Protein AF-A0A2J6HZC7-F1 (afdb_monomer)

Structure (mmCIF, N/CA/C/O backbone):
data_AF-A0A2J6HZC7-F1
#
_entry.id   AF-A0A2J6HZC7-F1
#
loop_
_atom_site.group_PDB
_atom_site.id
_atom_site.type_symbol
_atom_site.label_atom_id
_atom_site.label_alt_id
_atom_site.label_comp_id
_atom_site.label_asym_id
_atom_site.label_entity_id
_atom_site.label_seq_id
_atom_site.pdbx_PDB_ins_code
_atom_site.Cartn_x
_atom_site.Cartn_y
_atom_site.Cartn_z
_atom_site.occupancy
_atom_site.B_iso_or_equiv
_atom_site.auth_seq_id
_atom_site.auth_comp_id
_atom_site.auth_asym_id
_atom_site.auth_atom_id
_atom_site.pdbx_PDB_model_num
ATOM 1 N N . MET A 1 1 ? -26.832 -16.308 20.827 1.00 50.16 1 MET A N 1
ATOM 2 C CA . MET A 1 1 ? -26.395 -15.064 21.498 1.00 50.16 1 MET A CA 1
ATOM 3 C C . MET A 1 1 ? -25.633 -14.133 20.564 1.00 50.16 1 MET A C 1
ATOM 5 O O . MET A 1 1 ? -25.695 -12.948 20.816 1.00 50.16 1 MET A O 1
ATOM 9 N N . ILE A 1 2 ? -24.937 -14.622 19.524 1.00 49.78 2 ILE A N 1
ATOM 10 C CA . ILE A 1 2 ? -24.199 -13.749 18.585 1.00 49.78 2 ILE A CA 1
ATOM 11 C C . ILE A 1 2 ? -25.142 -13.041 17.584 1.00 49.78 2 ILE A C 1
ATOM 13 O O . ILE A 1 2 ? -24.835 -11.945 17.138 1.00 49.78 2 ILE A O 1
ATOM 17 N N . ASP A 1 3 ? -26.322 -13.612 17.309 1.00 53.66 3 ASP A N 1
ATOM 18 C CA . ASP A 1 3 ? -27.290 -13.061 16.339 1.00 53.66 3 ASP A CA 1
ATOM 19 C C . ASP A 1 3 ? -28.436 -12.239 16.965 1.00 53.66 3 ASP A C 1
ATOM 21 O O . ASP A 1 3 ? -29.366 -11.848 16.261 1.00 53.66 3 ASP A O 1
ATOM 25 N N . ASP A 1 4 ? -28.414 -12.010 18.283 1.00 60.91 4 ASP A N 1
ATOM 26 C CA . ASP A 1 4 ? -29.502 -11.341 19.006 1.00 60.91 4 ASP A CA 1
ATOM 27 C C . ASP A 1 4 ? -29.029 -9.983 19.536 1.00 60.91 4 ASP A C 1
ATOM 29 O O . ASP A 1 4 ? -28.174 -9.908 20.416 1.00 60.91 4 ASP A O 1
ATOM 33 N N . ILE A 1 5 ? -29.561 -8.914 18.942 1.00 58.75 5 ILE A N 1
ATOM 34 C CA . ILE A 1 5 ? -29.119 -7.516 19.108 1.00 58.75 5 ILE A CA 1
ATOM 35 C C . ILE A 1 5 ? -29.989 -6.782 20.154 1.00 58.75 5 ILE A C 1
ATOM 37 O O . ILE A 1 5 ? -30.054 -5.554 20.191 1.00 58.75 5 ILE A O 1
ATOM 41 N N 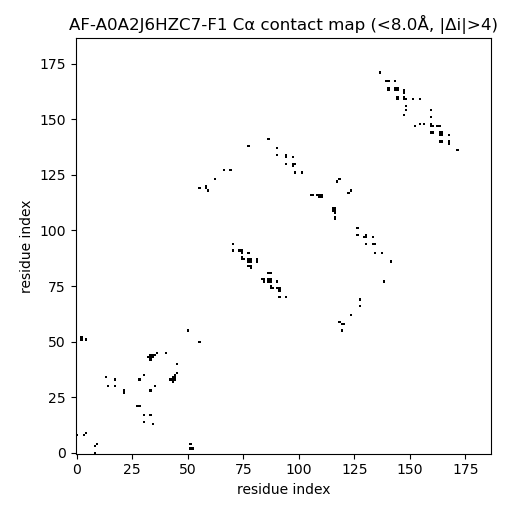. GLY A 1 6 ? -30.754 -7.525 20.959 1.00 66.31 6 GLY A N 1
ATOM 42 C CA . GLY A 1 6 ? -31.674 -6.958 21.941 1.00 66.31 6 GLY A CA 1
ATOM 43 C C . GLY A 1 6 ? -30.962 -6.287 23.122 1.00 66.31 6 GLY A C 1
ATOM 44 O O . GLY A 1 6 ? -29.959 -6.785 23.625 1.00 66.31 6 GLY A O 1
ATOM 45 N N . VAL A 1 7 ? -31.557 -5.208 23.649 1.00 65.56 7 VAL A N 1
ATOM 46 C CA . VAL A 1 7 ? -31.111 -4.477 24.864 1.00 65.56 7 VAL A CA 1
ATOM 47 C C . VAL A 1 7 ? -30.940 -5.406 26.083 1.00 65.56 7 VAL A C 1
ATOM 49 O O . VAL A 1 7 ? -30.170 -5.136 27.009 1.00 65.56 7 VAL A O 1
ATOM 52 N N . GLU A 1 8 ? -31.653 -6.532 26.079 1.00 71.12 8 GLU A N 1
ATOM 53 C CA . GLU A 1 8 ? -31.563 -7.583 27.089 1.00 71.12 8 GLU A CA 1
ATOM 54 C C . GLU A 1 8 ? -30.207 -8.310 27.058 1.00 71.12 8 GLU A C 1
ATOM 56 O O . GLU A 1 8 ? -29.625 -8.564 28.113 1.00 71.12 8 GLU A O 1
ATOM 61 N N . VAL A 1 9 ? -29.647 -8.568 25.870 1.00 74.81 9 VAL A N 1
ATOM 62 C CA . VAL A 1 9 ? -28.339 -9.221 25.704 1.00 74.81 9 VAL A CA 1
ATOM 63 C C . VAL A 1 9 ? -27.220 -8.305 26.190 1.00 74.81 9 VAL A C 1
ATOM 65 O O . VAL A 1 9 ? -26.381 -8.746 26.978 1.00 74.81 9 VAL A O 1
ATOM 68 N N . ASP A 1 10 ? -27.260 -7.022 25.828 1.00 76.25 10 ASP A N 1
ATOM 69 C CA . ASP A 1 10 ? -26.300 -6.017 26.304 1.00 76.25 10 ASP A CA 1
ATOM 70 C C . ASP A 1 10 ? -26.327 -5.886 27.829 1.00 76.25 10 ASP A C 1
ATOM 72 O O . ASP A 1 10 ? -25.284 -5.843 28.484 1.00 76.25 10 ASP A O 1
ATOM 76 N N . SER A 1 11 ? -27.521 -5.896 28.426 1.00 80.62 11 SER A N 1
ATOM 77 C CA . SER A 1 11 ? -27.679 -5.842 29.882 1.00 80.62 11 SER A CA 1
ATOM 78 C C . SER A 1 11 ? -27.084 -7.075 30.569 1.00 80.62 11 SER A C 1
ATOM 80 O O . SER A 1 11 ? -26.414 -6.950 31.596 1.00 80.62 11 SER A O 1
ATOM 82 N N . ILE A 1 12 ? -27.264 -8.268 29.991 1.00 83.31 12 ILE A N 1
ATOM 83 C CA . ILE A 1 12 ? -26.673 -9.517 30.497 1.00 83.31 12 ILE A CA 1
ATOM 84 C C . ILE A 1 12 ? -25.144 -9.488 30.381 1.00 83.31 12 ILE A C 1
ATOM 86 O O . ILE A 1 12 ? -24.448 -9.908 31.311 1.00 83.31 12 ILE A O 1
ATOM 90 N N . VAL A 1 13 ? -24.607 -9.003 29.259 1.00 83.94 13 VAL A N 1
ATOM 91 C CA . VAL A 1 13 ? -23.159 -8.895 29.023 1.00 83.94 13 VAL A CA 1
ATOM 92 C C . VAL A 1 13 ? -22.532 -7.905 30.001 1.00 83.94 13 VAL A C 1
ATOM 94 O O . VAL A 1 13 ? -21.571 -8.258 30.687 1.00 83.94 13 VAL A O 1
ATOM 97 N N . ASN A 1 14 ? -23.123 -6.722 30.160 1.00 86.38 14 ASN A N 1
ATOM 98 C CA . ASN A 1 14 ? -22.655 -5.704 31.098 1.00 86.38 14 ASN A CA 1
ATOM 99 C C . ASN A 1 14 ? -22.724 -6.187 32.550 1.00 86.38 14 ASN A C 1
ATOM 101 O O . ASN A 1 14 ? -21.790 -5.963 33.320 1.00 86.38 14 ASN A O 1
ATOM 105 N N . ALA A 1 15 ? -23.780 -6.911 32.929 1.00 85.56 15 ALA A N 1
ATOM 106 C CA . ALA A 1 15 ? -23.899 -7.497 34.262 1.00 85.56 15 ALA A CA 1
ATOM 107 C C . ALA A 1 15 ? -22.845 -8.587 34.525 1.00 85.56 15 ALA A C 1
ATOM 109 O O . ALA A 1 15 ? -22.318 -8.682 35.638 1.00 85.56 15 ALA A O 1
ATOM 110 N N . LYS A 1 16 ? -22.509 -9.407 33.520 1.00 86.56 16 LYS A N 1
ATOM 111 C CA . LYS A 1 16 ? -21.423 -10.396 33.622 1.00 86.56 16 LYS A CA 1
ATOM 112 C C . LYS A 1 16 ? -20.054 -9.726 33.723 1.00 86.56 16 LYS A C 1
ATOM 114 O O . LYS A 1 16 ? -19.269 -10.115 34.584 1.00 86.56 16 LYS A O 1
ATOM 119 N N . LEU A 1 17 ? -19.796 -8.706 32.903 1.00 85.69 17 LEU A N 1
ATOM 120 C CA . LEU A 1 17 ? -18.575 -7.896 32.953 1.00 85.69 17 LEU A CA 1
ATOM 121 C C . LEU A 1 17 ? -18.396 -7.244 34.325 1.00 85.69 17 LEU A C 1
ATOM 123 O O . LEU A 1 17 ? -17.348 -7.402 34.942 1.00 85.69 17 LEU A O 1
ATOM 127 N N . PHE A 1 18 ? -19.436 -6.586 34.840 1.00 87.38 18 PHE A N 1
ATOM 128 C CA . PHE A 1 18 ? -19.402 -5.956 36.157 1.00 87.38 18 PHE A CA 1
ATOM 129 C C . PHE A 1 18 ? -19.090 -6.967 37.263 1.00 87.38 18 PHE A C 1
ATOM 131 O O . PHE A 1 18 ? -18.191 -6.745 38.067 1.00 87.38 18 PHE A O 1
ATOM 138 N N . ASN A 1 19 ? -19.782 -8.110 37.287 1.00 87.44 19 ASN A N 1
ATOM 139 C CA . ASN A 1 19 ? -19.543 -9.127 38.311 1.00 87.44 19 ASN A CA 1
ATOM 140 C C . ASN A 1 19 ? -18.154 -9.768 38.226 1.00 87.44 19 ASN A C 1
ATOM 142 O O . ASN A 1 19 ? -17.625 -10.146 39.267 1.00 87.44 19 ASN A O 1
ATOM 146 N N . GLY A 1 20 ? -17.579 -9.891 37.028 1.00 85.50 20 GLY A N 1
ATOM 147 C CA . GLY A 1 20 ? -16.225 -10.414 36.841 1.00 85.50 20 GLY A CA 1
ATOM 148 C C . GLY A 1 20 ? -15.122 -9.408 37.177 1.00 85.50 20 GLY A C 1
ATOM 149 O O . GLY A 1 20 ? -14.032 -9.817 37.561 1.00 85.50 20 GLY A O 1
ATOM 150 N N . LEU A 1 21 ? -15.396 -8.107 37.045 1.00 85.12 21 LEU A N 1
ATOM 151 C CA . LEU A 1 21 ? -14.393 -7.047 37.195 1.00 85.12 21 LEU A CA 1
ATOM 152 C C . LEU A 1 21 ? -14.481 -6.286 38.524 1.00 85.12 21 LEU A C 1
ATOM 154 O O . LEU A 1 21 ? -13.496 -5.667 38.915 1.00 85.12 21 LEU A O 1
ATOM 158 N N . LYS A 1 22 ? -15.613 -6.334 39.241 1.00 83.38 22 LYS A N 1
ATOM 159 C CA . LYS A 1 22 ? -15.843 -5.552 40.473 1.00 83.38 22 LYS A CA 1
ATOM 160 C C . LYS A 1 22 ? -14.756 -5.728 41.540 1.00 83.38 22 LYS A C 1
ATOM 162 O O . LYS A 1 22 ? -14.410 -4.755 42.198 1.00 83.38 22 LYS A O 1
ATOM 167 N N . ASP A 1 23 ? -14.191 -6.930 41.667 1.00 84.25 23 ASP A N 1
ATOM 168 C CA . ASP A 1 23 ? -13.189 -7.257 42.690 1.00 84.25 23 ASP A CA 1
ATOM 169 C C . ASP A 1 23 ? -11.769 -6.794 42.304 1.00 84.25 23 ASP A C 1
ATOM 171 O O . ASP A 1 23 ? -10.870 -6.777 43.142 1.00 84.25 23 ASP A O 1
ATOM 175 N N . PHE A 1 24 ? -11.558 -6.393 41.044 1.00 84.00 24 PHE A N 1
ATOM 176 C CA . PHE A 1 24 ? -10.288 -5.854 40.548 1.00 84.00 24 PHE A CA 1
ATOM 177 C C . PHE A 1 24 ? -10.184 -4.328 40.694 1.00 84.00 24 PHE A C 1
ATOM 179 O O . PHE A 1 24 ? -9.110 -3.767 40.470 1.00 84.00 24 PHE A O 1
ATOM 186 N N . TYR A 1 25 ? -11.268 -3.641 41.070 1.00 81.50 25 TYR A N 1
ATOM 187 C CA . TYR A 1 25 ? -11.252 -2.198 41.297 1.00 81.50 25 TYR A CA 1
ATOM 188 C C . TYR A 1 25 ? -10.864 -1.870 42.742 1.00 81.50 25 TYR A C 1
ATOM 190 O O . TYR A 1 25 ? -11.487 -2.333 43.694 1.00 81.50 25 TYR A O 1
ATOM 198 N N . SER A 1 26 ? -9.862 -1.002 42.911 1.00 78.56 26 SER A N 1
ATOM 199 C CA . SER A 1 26 ? -9.431 -0.509 44.229 1.00 78.56 26 SER A CA 1
ATOM 200 C C . SER A 1 26 ? -10.505 0.322 44.944 1.00 78.56 26 SER A C 1
ATOM 202 O O . SER A 1 26 ? -10.483 0.442 46.167 1.00 78.56 26 SER A O 1
ATOM 204 N N . THR A 1 27 ? -11.434 0.915 44.190 1.00 78.94 27 THR A N 1
ATOM 205 C CA . THR A 1 27 ? -12.597 1.649 44.697 1.00 78.94 27 THR A CA 1
ATOM 206 C C . THR A 1 27 ? -13.881 0.880 44.373 1.00 78.94 27 THR A C 1
ATOM 208 O O . THR A 1 27 ? -14.069 0.486 43.220 1.00 78.94 27 THR A O 1
ATOM 211 N N . PRO A 1 28 ? -14.793 0.678 45.346 1.00 76.00 28 PRO A N 1
ATOM 212 C CA . PRO A 1 28 ? -16.061 0.003 45.094 1.00 76.00 28 PRO A CA 1
ATOM 213 C C . PRO A 1 28 ? -16.867 0.765 44.045 1.00 76.00 28 PRO A C 1
ATOM 215 O O . PRO A 1 28 ? -17.258 1.915 44.261 1.00 76.00 28 PRO A O 1
ATOM 218 N N . LEU A 1 29 ? -17.101 0.123 42.905 1.00 78.56 29 LEU A N 1
ATOM 219 C CA . LEU A 1 29 ? -17.866 0.694 41.809 1.00 78.56 29 LEU A CA 1
ATOM 220 C C . LEU A 1 29 ? -19.282 0.129 41.819 1.00 78.56 29 LEU A C 1
ATOM 222 O O . LEU A 1 29 ? -19.464 -1.081 41.915 1.00 78.56 29 LEU A O 1
ATOM 226 N N . ASP A 1 30 ? -20.280 0.999 41.702 1.00 82.69 30 ASP A N 1
ATOM 227 C CA . ASP A 1 30 ? -21.667 0.579 41.508 1.00 82.69 30 ASP A CA 1
ATOM 228 C C . ASP A 1 30 ? -21.941 0.317 40.019 1.00 82.69 30 ASP A C 1
ATOM 230 O O . ASP A 1 30 ? -21.342 0.959 39.152 1.00 82.69 30 ASP A O 1
ATOM 234 N N . TYR A 1 31 ? -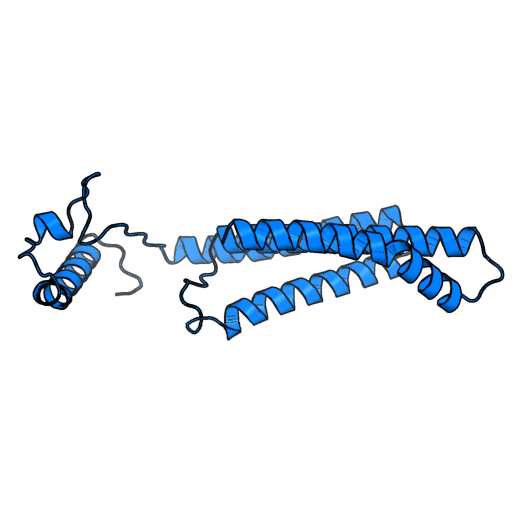22.878 -0.580 39.703 1.00 79.81 31 TYR A N 1
ATOM 235 C CA . TYR A 1 31 ? -23.229 -0.945 38.326 1.00 79.81 31 TYR A CA 1
ATOM 236 C C . TYR A 1 31 ? -23.621 0.282 37.496 1.00 79.81 31 TYR A C 1
ATOM 238 O O . TYR A 1 31 ? -23.228 0.414 36.337 1.00 79.81 31 TYR A O 1
ATOM 246 N N . LYS A 1 32 ? -24.338 1.229 38.111 1.00 79.38 32 LYS A N 1
ATOM 247 C CA . LYS A 1 32 ? -24.742 2.479 37.460 1.00 79.38 32 LYS A CA 1
ATOM 248 C C . LYS A 1 32 ? -23.546 3.349 37.067 1.00 79.38 32 LYS A C 1
ATOM 250 O O . LYS A 1 32 ? -23.569 3.952 36.003 1.00 79.38 32 LYS A O 1
ATOM 255 N N . ASN A 1 33 ? -22.492 3.369 37.881 1.00 78.88 33 ASN A N 1
ATOM 256 C CA . ASN A 1 33 ? -21.256 4.089 37.572 1.00 78.88 33 ASN A CA 1
ATOM 257 C C . ASN A 1 33 ? -20.352 3.280 36.622 1.00 78.88 33 ASN A C 1
ATOM 259 O O . ASN A 1 33 ? -19.565 3.857 35.880 1.00 78.88 33 ASN A O 1
ATOM 263 N N . PHE A 1 34 ? -20.488 1.949 36.597 1.00 82.00 34 PHE A N 1
ATOM 264 C CA . PHE A 1 34 ? -19.738 1.054 35.711 1.00 82.00 34 PHE A CA 1
ATOM 265 C C . PHE A 1 34 ? -20.243 1.096 34.269 1.00 82.00 34 PHE A C 1
ATOM 267 O O . PHE A 1 34 ? -19.431 1.129 33.343 1.00 82.00 34 PHE A O 1
ATOM 274 N N . ALA A 1 35 ? -21.564 1.109 34.080 1.00 81.69 35 ALA A N 1
ATOM 275 C CA . ALA A 1 35 ? -22.223 1.107 32.775 1.00 81.69 35 ALA A CA 1
ATOM 276 C C . ALA A 1 35 ? -22.714 2.495 32.328 1.00 81.69 35 ALA A C 1
ATOM 278 O O . ALA A 1 35 ? -23.024 2.673 31.157 1.00 81.69 35 ALA A O 1
ATOM 279 N N . GLY A 1 36 ? -22.792 3.473 33.237 1.00 78.31 36 GLY A N 1
ATOM 280 C CA . GLY A 1 36 ? -23.197 4.841 32.911 1.00 78.31 36 GLY A CA 1
ATOM 281 C C . GLY A 1 36 ? -22.173 5.563 32.038 1.00 78.31 36 GLY A C 1
ATOM 282 O O . GLY A 1 36 ? -20.974 5.299 32.141 1.00 78.31 36 GLY A O 1
ATOM 283 N N . ASP A 1 37 ? -22.659 6.472 31.200 1.00 71.75 37 ASP A N 1
ATOM 284 C CA . ASP A 1 37 ? -21.852 7.278 30.286 1.00 71.75 37 ASP A CA 1
ATOM 285 C C . ASP A 1 37 ? -21.670 8.678 30.892 1.00 71.75 37 ASP A C 1
ATOM 287 O O . ASP A 1 37 ? -22.645 9.397 31.121 1.00 71.75 37 ASP A O 1
ATOM 291 N N . SER A 1 38 ? -20.441 9.031 31.269 1.00 73.88 38 SER A N 1
ATOM 292 C CA . SER A 1 38 ? -20.115 10.342 31.841 1.00 73.88 38 SER A CA 1
ATOM 293 C C . SER A 1 38 ? -18.720 10.763 31.400 1.00 73.88 38 SER A C 1
ATOM 295 O O . SER A 1 38 ? -17.782 9.985 31.567 1.00 73.88 38 SER A O 1
ATOM 297 N N . ASP A 1 39 ? -18.569 11.997 30.919 1.00 69.50 39 ASP A N 1
ATOM 298 C CA . ASP A 1 39 ? -17.323 12.495 30.311 1.00 69.50 39 ASP A CA 1
ATOM 299 C C . ASP A 1 39 ? -16.100 12.472 31.254 1.00 69.50 39 ASP A C 1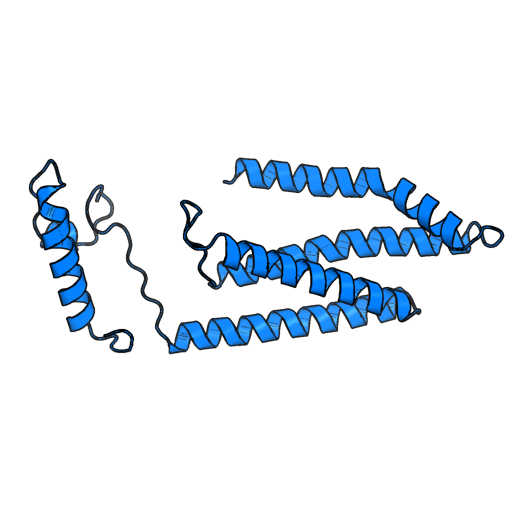
ATOM 301 O O . ASP A 1 39 ? -14.963 12.391 30.797 1.00 69.50 39 ASP A O 1
ATOM 305 N N . GLU A 1 40 ? -16.306 12.491 32.577 1.00 74.19 40 GLU A N 1
ATOM 306 C CA . GLU A 1 40 ? -15.232 12.424 33.587 1.00 74.19 40 GLU A CA 1
ATOM 307 C C . GLU A 1 40 ? -14.905 10.988 34.051 1.00 74.19 40 GLU A C 1
ATOM 309 O O . GLU A 1 40 ? -14.180 10.776 35.029 1.00 74.19 40 GLU A O 1
ATOM 314 N N . LYS A 1 41 ? -15.450 9.965 33.384 1.00 78.00 41 LYS A N 1
ATOM 315 C CA . LYS A 1 41 ? -15.289 8.565 33.789 1.00 78.00 41 LYS A CA 1
ATOM 316 C C . LYS A 1 41 ? -13.885 8.050 33.481 1.00 78.00 41 LYS A C 1
ATOM 318 O O . LYS A 1 41 ? -13.505 7.876 32.330 1.00 78.00 41 LYS A O 1
ATOM 323 N N . LEU A 1 42 ? -13.142 7.719 34.535 1.00 76.44 42 LEU A N 1
ATOM 324 C CA . LEU A 1 42 ? -11.793 7.145 34.433 1.00 76.44 42 LEU A CA 1
ATOM 325 C C . LEU A 1 42 ? -11.772 5.608 34.499 1.00 76.44 42 LEU A C 1
ATOM 327 O O . LEU A 1 42 ? -10.764 4.994 34.158 1.00 76.44 42 LEU A O 1
ATOM 331 N N . ILE A 1 43 ? -12.856 4.979 34.969 1.00 79.12 43 ILE A N 1
ATOM 332 C CA . ILE A 1 43 ? -12.930 3.538 35.253 1.00 79.12 43 ILE A CA 1
ATOM 333 C C . ILE A 1 43 ? -14.325 2.969 34.946 1.00 79.12 43 ILE A C 1
ATOM 335 O O . ILE A 1 43 ? -15.337 3.640 35.138 1.00 79.12 43 ILE A O 1
ATOM 339 N N . GLY A 1 44 ? -14.379 1.718 34.480 1.00 83.44 44 GLY A N 1
ATOM 340 C CA . GLY A 1 44 ? -15.598 1.038 34.017 1.00 83.44 44 GLY A CA 1
ATOM 341 C C . GLY A 1 44 ? -15.624 0.884 32.493 1.00 83.44 44 GLY A C 1
ATOM 342 O O . GLY A 1 44 ? -14.572 0.872 31.860 1.00 83.44 44 GLY A O 1
ATOM 343 N N . ILE A 1 45 ? -16.811 0.764 31.891 1.00 83.38 45 ILE A N 1
ATOM 344 C CA . ILE A 1 45 ? -16.953 0.722 30.425 1.00 83.38 45 ILE A CA 1
ATOM 345 C C . ILE A 1 45 ? -16.686 2.125 29.864 1.00 83.38 45 ILE A C 1
ATOM 347 O O . ILE A 1 45 ? -17.495 3.025 30.075 1.00 83.38 45 ILE A O 1
ATOM 351 N N . LEU A 1 46 ? -15.547 2.317 29.196 1.00 83.25 46 LEU A N 1
ATOM 352 C CA . LEU A 1 46 ? -15.153 3.611 28.611 1.00 83.25 46 LEU A CA 1
ATOM 353 C C . LEU A 1 46 ? -15.691 3.812 27.189 1.00 83.25 46 LEU A C 1
ATOM 355 O O . LEU A 1 46 ? -15.895 4.935 26.753 1.00 83.25 46 LEU A O 1
ATOM 359 N N . SER A 1 47 ? -15.893 2.721 26.456 1.00 78.44 47 SER A N 1
ATOM 360 C CA . SER A 1 47 ? -16.483 2.720 25.122 1.00 78.44 47 SER A CA 1
ATOM 361 C C . SER A 1 47 ? -17.072 1.341 24.861 1.00 78.44 47 SER A C 1
ATOM 363 O O . SER A 1 47 ? -16.507 0.332 25.290 1.00 78.44 47 SER A O 1
ATOM 365 N N . SER A 1 48 ? -18.213 1.300 24.182 1.00 78.12 48 SER A N 1
ATOM 366 C CA . SER A 1 48 ? -18.829 0.072 23.694 1.00 78.12 48 SER A CA 1
ATOM 367 C C . SER A 1 48 ? -19.237 0.287 22.248 1.00 78.12 48 SER A C 1
ATOM 369 O O . SER A 1 48 ? -19.940 1.245 21.925 1.00 78.12 48 SER A O 1
ATOM 371 N N . GLN A 1 49 ? -18.770 -0.593 21.373 1.00 74.75 49 GLN A N 1
ATOM 372 C CA . GLN A 1 49 ? -19.147 -0.609 19.970 1.00 74.75 49 GLN A CA 1
ATOM 373 C C . GLN A 1 49 ? -19.592 -2.024 19.630 1.00 74.75 49 GLN A C 1
ATOM 375 O O . GLN A 1 49 ? -18.866 -2.985 19.872 1.00 74.75 49 GLN A O 1
ATOM 380 N N . MET A 1 50 ? -20.797 -2.142 19.080 1.00 74.56 50 MET A N 1
ATOM 381 C CA . MET A 1 50 ? -21.336 -3.404 18.593 1.00 74.56 50 MET A CA 1
ATOM 382 C C . MET A 1 50 ? -21.562 -3.288 17.091 1.00 74.56 50 MET A C 1
ATOM 384 O O . MET A 1 50 ? -22.252 -2.382 16.621 1.00 74.56 50 MET A O 1
ATOM 388 N N . VAL A 1 51 ? -20.989 -4.224 16.337 1.00 74.44 51 VAL A N 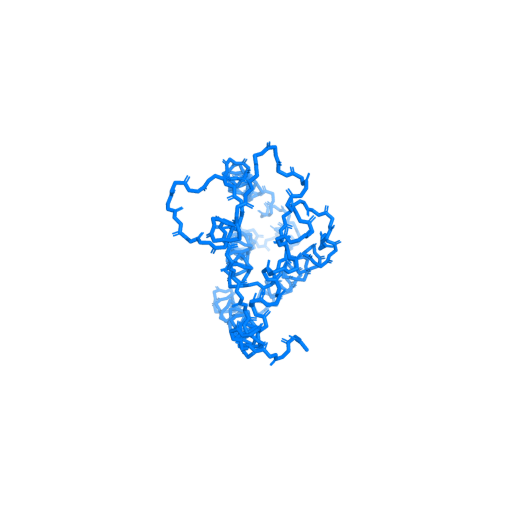1
ATOM 389 C CA . VAL A 1 51 ? -21.197 -4.327 14.893 1.00 74.44 51 VAL A CA 1
ATOM 390 C C . VAL A 1 51 ? -22.172 -5.465 14.631 1.00 74.44 51 VAL A C 1
ATOM 392 O O . VAL A 1 51 ? -21.898 -6.618 14.955 1.00 74.44 51 VAL A O 1
ATOM 395 N N . GLY A 1 52 ? -23.325 -5.140 14.048 1.00 80.94 52 GLY A N 1
ATOM 396 C CA . GLY A 1 52 ? -24.312 -6.149 13.671 1.00 80.94 52 GLY A CA 1
ATOM 397 C C . GLY A 1 52 ? -23.821 -7.022 12.504 1.00 80.94 52 GLY A C 1
ATOM 398 O O . GLY A 1 52 ? -23.133 -6.509 11.616 1.00 80.94 52 GLY A O 1
ATOM 399 N N . PRO A 1 53 ? -24.217 -8.307 12.436 1.00 80.62 53 PRO A N 1
ATOM 400 C CA . PRO A 1 53 ? -23.750 -9.243 11.407 1.00 80.62 53 PRO A CA 1
ATOM 401 C C . PRO A 1 53 ? -24.041 -8.753 9.982 1.00 80.62 53 PRO A C 1
ATOM 403 O O . PRO A 1 53 ? -23.170 -8.803 9.119 1.00 80.62 53 PRO A O 1
ATOM 406 N N . THR A 1 54 ? -25.213 -8.154 9.750 1.00 85.50 54 THR A N 1
ATOM 407 C CA . THR A 1 54 ? -25.567 -7.555 8.451 1.00 85.50 54 THR A CA 1
ATOM 408 C C . THR A 1 54 ? -24.633 -6.409 8.051 1.00 85.50 54 THR A C 1
ATOM 410 O O . THR A 1 54 ? -24.300 -6.264 6.877 1.00 85.50 54 THR A O 1
ATOM 413 N N . ILE A 1 55 ? -24.204 -5.585 9.014 1.00 83.69 55 ILE A N 1
ATOM 414 C CA . ILE A 1 55 ? -23.286 -4.466 8.759 1.00 83.69 55 ILE A CA 1
ATOM 415 C C . ILE A 1 55 ? -21.888 -5.009 8.452 1.00 83.69 55 ILE A C 1
ATOM 417 O O . ILE A 1 55 ? -21.248 -4.542 7.513 1.00 83.69 55 ILE A O 1
ATOM 421 N N . ALA A 1 56 ? -21.434 -6.023 9.193 1.00 80.62 56 ALA A N 1
ATOM 422 C CA . ALA A 1 56 ? -20.158 -6.686 8.937 1.00 80.62 56 ALA A CA 1
ATOM 423 C C . ALA A 1 56 ? -20.110 -7.317 7.531 1.00 80.62 56 ALA A C 1
ATOM 425 O O . ALA A 1 56 ? -19.124 -7.151 6.807 1.00 80.62 56 ALA A O 1
ATOM 426 N N . ASP A 1 57 ? -21.192 -7.976 7.109 1.00 85.12 57 ASP A N 1
ATOM 427 C CA . ASP A 1 57 ? -21.303 -8.552 5.767 1.00 85.12 57 ASP A CA 1
ATOM 428 C C . ASP A 1 57 ? -21.298 -7.479 4.668 1.00 85.12 57 ASP A C 1
ATOM 430 O O . ASP A 1 57 ? -20.634 -7.655 3.640 1.00 85.12 57 ASP A O 1
ATOM 434 N N . ASP A 1 58 ? -21.977 -6.347 4.880 1.00 86.69 58 ASP A N 1
ATOM 435 C CA . ASP A 1 58 ? -21.971 -5.221 3.938 1.00 86.69 58 ASP A CA 1
ATOM 436 C C . ASP A 1 58 ? -20.571 -4.594 3.820 1.00 86.69 58 ASP A C 1
ATOM 438 O O . ASP A 1 58 ? -20.067 -4.398 2.711 1.00 86.69 58 ASP A O 1
ATOM 442 N N . ILE A 1 59 ? -19.879 -4.366 4.943 1.00 84.56 59 ILE A N 1
ATOM 443 C CA . ILE A 1 59 ? -18.488 -3.877 4.967 1.00 84.56 59 ILE A CA 1
ATOM 444 C C . ILE A 1 59 ? -17.583 -4.814 4.163 1.00 84.56 59 ILE A C 1
ATOM 446 O O . ILE A 1 59 ? -16.833 -4.360 3.294 1.00 84.56 59 ILE A O 1
ATOM 450 N N . LYS A 1 60 ? -17.690 -6.127 4.388 1.00 83.06 60 LYS A N 1
ATOM 451 C CA . LYS A 1 60 ? -16.899 -7.133 3.673 1.00 83.06 60 LYS A CA 1
ATOM 452 C C . LYS A 1 60 ? -17.169 -7.117 2.170 1.00 83.06 60 LYS A C 1
ATOM 454 O O . LYS A 1 60 ? -16.223 -7.126 1.381 1.00 83.06 60 LYS A O 1
ATOM 459 N N . GLN A 1 61 ? -18.432 -7.080 1.746 1.00 88.19 61 GLN A N 1
ATOM 460 C CA . GLN A 1 61 ? -18.767 -7.035 0.320 1.00 88.19 61 GLN A CA 1
ATOM 461 C C . GLN A 1 61 ? -18.277 -5.743 -0.337 1.00 88.19 61 GLN A C 1
ATOM 463 O O . GLN A 1 61 ? -17.675 -5.789 -1.414 1.00 88.19 61 GLN A O 1
ATOM 468 N N . ARG A 1 62 ? -18.473 -4.594 0.316 1.00 86.75 62 ARG A N 1
ATOM 469 C CA . ARG A 1 62 ? -17.989 -3.297 -0.173 1.00 86.75 62 ARG A CA 1
ATOM 470 C C . ARG A 1 62 ? -16.470 -3.254 -0.274 1.00 86.75 62 ARG A C 1
ATOM 472 O O . ARG A 1 62 ? -15.966 -2.713 -1.253 1.00 86.75 62 ARG A O 1
ATOM 479 N N . ALA A 1 63 ? -15.749 -3.862 0.669 1.00 83.56 63 ALA A N 1
ATOM 480 C CA . ALA A 1 63 ? -14.294 -3.997 0.612 1.00 83.56 63 ALA A CA 1
ATOM 481 C C . ALA A 1 63 ? -13.845 -4.713 -0.666 1.00 83.56 63 ALA A C 1
ATOM 483 O O . ALA A 1 63 ? -12.996 -4.212 -1.403 1.00 83.56 63 ALA A O 1
ATOM 484 N N . VAL A 1 64 ? -14.450 -5.871 -0.950 1.00 85.12 64 VAL A N 1
ATOM 485 C CA . VAL A 1 64 ? -14.123 -6.677 -2.132 1.00 85.12 64 VAL A CA 1
ATOM 486 C C . VAL A 1 64 ? -14.397 -5.882 -3.406 1.00 85.12 64 VAL A C 1
ATOM 488 O O . VAL A 1 64 ? -13.527 -5.799 -4.273 1.00 85.12 64 VAL A O 1
ATOM 491 N N . TRP A 1 65 ? -15.563 -5.240 -3.505 1.00 89.56 65 TRP A N 1
ATOM 492 C CA . TRP A 1 65 ? -15.897 -4.402 -4.656 1.00 89.56 65 TRP A CA 1
ATOM 493 C C . TRP A 1 65 ? -14.943 -3.219 -4.821 1.00 89.56 65 TRP A C 1
ATOM 495 O O . TRP A 1 65 ? -14.488 -2.969 -5.936 1.00 89.56 65 TRP A O 1
ATOM 505 N N . ALA A 1 66 ? -14.589 -2.524 -3.738 1.00 87.50 66 ALA A N 1
ATOM 506 C CA . ALA A 1 66 ? -13.658 -1.401 -3.777 1.00 87.50 66 ALA A CA 1
ATOM 507 C C . ALA A 1 66 ? -12.278 -1.823 -4.301 1.00 87.50 66 ALA A C 1
ATOM 509 O O . ALA A 1 66 ? -11.731 -1.162 -5.184 1.00 87.50 66 ALA A O 1
ATOM 510 N N . ILE A 1 67 ? -11.746 -2.951 -3.820 1.00 83.38 67 ILE A N 1
ATOM 511 C CA . ILE A 1 67 ? -10.457 -3.491 -4.271 1.00 83.38 67 ILE A CA 1
ATOM 512 C C . ILE A 1 67 ? -10.528 -3.882 -5.749 1.00 83.38 67 ILE A C 1
ATOM 514 O O . ILE A 1 67 ? -9.672 -3.472 -6.531 1.00 83.38 67 ILE A O 1
ATOM 518 N N . VAL A 1 68 ? -11.556 -4.628 -6.165 1.00 87.25 68 VAL A N 1
ATOM 519 C CA . VAL A 1 68 ? -11.709 -5.060 -7.565 1.00 87.25 68 VAL A CA 1
ATOM 520 C C . VAL A 1 68 ? -11.815 -3.857 -8.503 1.00 87.25 68 VAL A C 1
ATOM 522 O O . VAL A 1 68 ? -11.115 -3.806 -9.515 1.00 87.25 68 VAL A O 1
ATOM 525 N N . ILE A 1 69 ? -12.637 -2.863 -8.159 1.00 90.12 69 ILE A N 1
ATOM 526 C CA . ILE A 1 69 ? -12.787 -1.638 -8.953 1.00 90.12 69 ILE A CA 1
ATOM 527 C C . ILE A 1 69 ? -11.457 -0.880 -9.020 1.00 90.12 69 ILE A C 1
ATOM 529 O O . ILE A 1 69 ? -11.052 -0.475 -10.109 1.00 90.12 69 ILE A O 1
ATOM 533 N N . ALA A 1 70 ? -10.744 -0.733 -7.899 1.00 86.62 70 ALA A N 1
ATOM 534 C CA . ALA A 1 70 ? -9.439 -0.077 -7.869 1.00 86.62 70 ALA A CA 1
ATOM 535 C C . ALA A 1 70 ? -8.424 -0.782 -8.785 1.00 86.62 70 ALA A C 1
ATOM 537 O O . ALA A 1 70 ? -7.772 -0.122 -9.595 1.00 86.62 70 ALA A O 1
ATOM 538 N N . LEU A 1 71 ? -8.338 -2.115 -8.730 1.00 85.19 71 LEU A N 1
ATOM 539 C CA . LEU A 1 71 ? -7.453 -2.903 -9.593 1.00 85.19 71 LEU A CA 1
ATOM 540 C C . LEU A 1 71 ? -7.793 -2.730 -11.080 1.00 85.19 71 LEU A C 1
ATOM 542 O O . LEU A 1 71 ? -6.888 -2.549 -11.895 1.00 85.19 71 LEU A O 1
ATOM 546 N N . VAL A 1 72 ? -9.080 -2.731 -11.443 1.00 87.44 72 VAL A N 1
ATOM 547 C CA . VAL A 1 72 ? -9.528 -2.507 -12.829 1.00 87.44 72 VAL A CA 1
ATOM 548 C C . VAL A 1 72 ? -9.177 -1.096 -13.303 1.00 87.44 72 VAL A C 1
ATOM 550 O O . VAL A 1 72 ? -8.619 -0.937 -14.390 1.00 87.44 72 VAL A O 1
ATOM 553 N N . VAL A 1 73 ? -9.454 -0.069 -12.495 1.00 89.25 73 VAL A N 1
ATOM 554 C CA . VAL A 1 73 ? -9.140 1.331 -12.824 1.00 89.25 73 VAL A CA 1
ATOM 555 C C . VAL A 1 73 ? -7.636 1.519 -13.013 1.00 89.25 73 VAL A C 1
ATOM 557 O O . VAL A 1 73 ? -7.208 2.116 -14.002 1.00 89.25 73 VAL A O 1
ATOM 560 N N . ILE A 1 74 ? -6.824 0.960 -12.115 1.00 86.00 74 ILE A N 1
ATOM 561 C CA . ILE A 1 74 ? -5.365 1.008 -12.213 1.00 86.00 74 ILE A CA 1
ATOM 562 C C . ILE A 1 74 ? -4.874 0.275 -13.462 1.00 86.00 74 ILE A C 1
ATOM 564 O O . ILE A 1 74 ? -4.026 0.799 -14.187 1.00 86.00 74 ILE A O 1
ATOM 568 N N . PHE A 1 75 ? -5.412 -0.910 -13.751 1.00 84.50 75 PHE A N 1
ATOM 569 C CA . PHE A 1 75 ? -5.051 -1.661 -14.948 1.00 84.50 75 PHE A CA 1
ATOM 570 C C . PHE A 1 75 ? -5.330 -0.849 -16.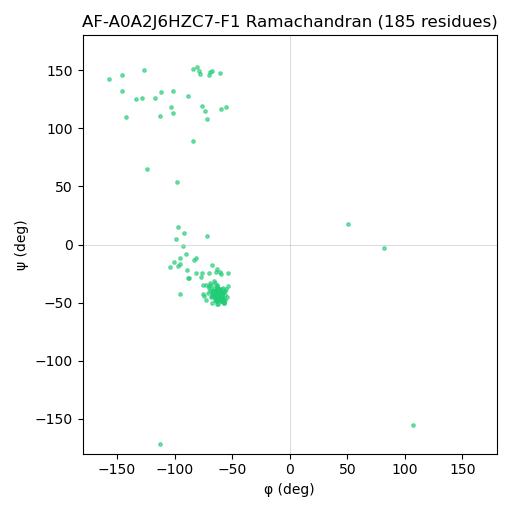216 1.00 84.50 75 PHE A C 1
ATOM 572 O O . PHE A 1 75 ? -4.445 -0.717 -17.063 1.00 84.50 75 PHE A O 1
ATOM 579 N N . ILE A 1 76 ? -6.525 -0.257 -16.328 1.00 86.56 76 ILE A N 1
ATOM 580 C CA . ILE A 1 76 ? -6.901 0.603 -17.459 1.00 86.56 76 ILE A CA 1
ATOM 581 C C . ILE A 1 76 ? -5.948 1.796 -17.558 1.00 86.56 76 ILE A C 1
ATOM 583 O O . ILE A 1 76 ? -5.437 2.082 -18.644 1.00 86.56 76 ILE A O 1
ATOM 587 N N . TYR A 1 77 ? -5.661 2.461 -16.438 1.00 86.50 77 TYR A N 1
ATOM 588 C CA . TYR A 1 77 ? -4.733 3.587 -16.388 1.00 86.50 77 TYR A CA 1
ATOM 589 C C . TYR A 1 77 ? -3.340 3.204 -16.905 1.00 86.50 77 TYR A C 1
ATOM 591 O O . TYR A 1 77 ? -2.809 3.873 -17.794 1.00 86.50 77 TYR A O 1
ATOM 599 N N . ILE A 1 78 ? -2.757 2.105 -16.418 1.00 84.19 78 ILE A N 1
ATOM 600 C CA . ILE A 1 78 ? -1.424 1.658 -16.843 1.00 84.19 78 ILE A CA 1
ATOM 601 C C . ILE A 1 78 ? -1.445 1.205 -18.302 1.00 84.19 78 ILE A C 1
ATOM 603 O O . ILE A 1 78 ? -0.558 1.580 -19.072 1.00 84.19 78 ILE A O 1
ATOM 607 N N . ALA A 1 79 ? -2.458 0.448 -18.722 1.00 83.81 79 ALA A N 1
ATOM 608 C CA . ALA A 1 79 ? -2.591 0.000 -20.104 1.00 83.81 79 ALA A CA 1
ATOM 609 C C . ALA A 1 79 ? -2.646 1.194 -21.075 1.00 83.81 79 ALA A C 1
ATOM 611 O O . ALA A 1 79 ? -1.892 1.229 -22.054 1.00 83.81 79 ALA A O 1
ATOM 612 N N . ALA A 1 80 ? -3.458 2.209 -20.762 1.00 85.00 80 ALA A N 1
ATOM 613 C CA . ALA A 1 80 ? -3.566 3.437 -21.546 1.00 85.00 80 ALA A CA 1
ATOM 614 C C . ALA A 1 80 ? -2.270 4.265 -21.514 1.00 85.00 80 ALA A C 1
ATOM 616 O O . ALA A 1 80 ? -1.790 4.721 -22.555 1.00 85.00 80 ALA A O 1
ATOM 617 N N . ARG A 1 81 ? -1.654 4.425 -20.335 1.00 85.19 81 ARG A N 1
ATOM 618 C CA . ARG A 1 81 ? -0.430 5.216 -20.142 1.00 85.19 81 ARG A CA 1
ATOM 619 C C . ARG A 1 81 ? 0.772 4.601 -20.853 1.00 85.19 81 ARG A C 1
ATOM 621 O O . ARG A 1 81 ? 1.568 5.346 -21.430 1.00 85.19 81 ARG A O 1
ATOM 628 N N . PHE A 1 82 ? 0.943 3.278 -20.800 1.00 79.69 82 PHE A N 1
ATOM 629 C CA . PHE A 1 82 ? 2.138 2.568 -21.280 1.00 79.69 82 PHE A CA 1
ATOM 630 C C . PHE A 1 82 ? 2.042 2.016 -22.695 1.00 79.69 82 PHE A C 1
ATOM 632 O O . PHE A 1 82 ? 3.079 1.666 -23.261 1.00 79.69 82 PHE A O 1
ATOM 639 N N . ARG A 1 83 ? 0.846 2.003 -23.305 1.00 75.06 83 ARG A N 1
ATOM 640 C CA . ARG A 1 83 ? 0.594 1.493 -24.673 1.00 75.06 83 ARG A CA 1
ATOM 641 C C . ARG A 1 83 ? 1.164 0.084 -24.919 1.00 75.06 83 ARG A C 1
ATOM 643 O O . ARG A 1 83 ? 1.339 -0.341 -26.056 1.00 75.06 83 ARG A O 1
ATOM 650 N N . ARG A 1 84 ? 1.476 -0.637 -23.841 1.00 76.94 84 ARG A N 1
ATOM 651 C CA . ARG A 1 84 ? 2.016 -1.993 -23.793 1.00 76.94 84 ARG A CA 1
ATOM 652 C C . ARG A 1 84 ? 1.361 -2.678 -22.606 1.00 76.94 84 ARG A C 1
ATOM 654 O O . ARG A 1 84 ? 1.652 -2.355 -21.456 1.00 76.94 84 ARG A O 1
ATOM 661 N N . TRP A 1 85 ? 0.488 -3.633 -22.900 1.00 75.31 85 TRP A N 1
ATOM 662 C CA . TRP A 1 85 ? -0.300 -4.362 -21.903 1.00 75.31 85 TRP A CA 1
ATOM 663 C C . TRP A 1 85 ? 0.564 -5.122 -20.880 1.00 75.31 85 TRP A C 1
ATOM 665 O O . TRP A 1 85 ? 0.141 -5.310 -19.746 1.00 75.31 85 TRP A O 1
ATOM 675 N N . GLN A 1 86 ? 1.800 -5.480 -21.248 1.00 82.44 86 GLN A N 1
ATOM 676 C CA . GLN A 1 86 ? 2.777 -6.152 -20.381 1.00 82.44 86 GLN A CA 1
ATOM 677 C C . GLN A 1 86 ? 3.063 -5.369 -19.089 1.00 82.44 86 GLN A C 1
ATOM 679 O O . GLN A 1 86 ? 3.148 -5.966 -18.021 1.00 82.44 86 GLN A O 1
ATOM 684 N N . PHE A 1 87 ? 3.158 -4.035 -19.168 1.00 81.50 87 PHE A N 1
ATOM 685 C CA . PHE A 1 87 ? 3.328 -3.187 -17.982 1.00 81.50 87 PHE A CA 1
ATOM 686 C C . PHE A 1 87 ? 2.053 -3.160 -17.128 1.00 81.50 87 PHE A C 1
ATOM 688 O O . PHE A 1 87 ? 2.138 -3.166 -15.906 1.00 81.50 87 PHE A O 1
ATOM 695 N N . GLY A 1 88 ? 0.873 -3.201 -17.758 1.00 80.44 88 GLY A N 1
ATOM 696 C CA . GLY A 1 88 ? -0.416 -3.299 -17.061 1.00 80.44 88 GLY A CA 1
ATOM 697 C C . GLY A 1 88 ? -0.555 -4.589 -16.258 1.00 80.44 88 GLY A C 1
ATOM 698 O O . GLY A 1 88 ? -0.925 -4.547 -15.089 1.00 80.44 88 GLY A O 1
ATOM 699 N N . VAL A 1 89 ? -0.193 -5.728 -16.854 1.00 84.06 89 VAL A N 1
ATOM 700 C CA . VAL A 1 89 ? -0.207 -7.028 -16.164 1.00 84.06 89 VAL A CA 1
ATOM 701 C C . VAL A 1 89 ? 0.843 -7.079 -15.058 1.00 84.06 89 VAL A C 1
ATOM 703 O O . VAL A 1 89 ? 0.533 -7.542 -13.967 1.00 84.06 89 VAL A O 1
ATOM 706 N N . GLY A 1 90 ? 2.049 -6.553 -15.300 1.00 85.12 90 GLY A N 1
ATOM 707 C CA . GLY A 1 90 ? 3.081 -6.447 -14.266 1.00 85.12 90 GLY A CA 1
ATOM 708 C C . GLY A 1 90 ? 2.602 -5.654 -13.049 1.00 85.12 90 GLY A C 1
ATOM 709 O O . GLY A 1 90 ? 2.690 -6.150 -11.933 1.00 85.12 90 GLY A O 1
ATOM 710 N N . GLY A 1 91 ? 2.010 -4.474 -13.270 1.00 85.19 91 GLY A N 1
ATOM 711 C CA . GLY A 1 91 ? 1.446 -3.658 -12.191 1.00 85.19 91 GLY A CA 1
ATOM 712 C C . GLY A 1 91 ? 0.296 -4.345 -11.449 1.00 85.19 91 GLY A C 1
ATOM 713 O O . GLY A 1 91 ? 0.228 -4.272 -10.227 1.00 85.19 91 GLY A O 1
ATOM 714 N N . LEU A 1 92 ? -0.575 -5.064 -12.164 1.00 86.12 92 LEU A N 1
ATOM 715 C CA . LEU A 1 92 ? -1.673 -5.812 -11.546 1.00 86.12 92 LEU A CA 1
ATOM 716 C C . LEU A 1 92 ? -1.165 -6.940 -10.635 1.00 86.12 92 LEU A C 1
ATOM 718 O O . LEU A 1 92 ? -1.685 -7.114 -9.537 1.00 86.12 92 LEU A O 1
ATOM 722 N N . VAL A 1 93 ? -0.145 -7.687 -11.071 1.00 88.50 93 VAL A N 1
ATOM 723 C CA . VAL A 1 93 ? 0.458 -8.768 -10.275 1.00 88.50 93 VAL A CA 1
ATOM 724 C C . VAL A 1 93 ? 1.134 -8.214 -9.022 1.00 88.50 93 VAL A C 1
ATOM 726 O O . VAL A 1 93 ? 0.940 -8.775 -7.946 1.00 88.50 93 VAL A O 1
ATOM 729 N N . THR A 1 94 ? 1.868 -7.103 -9.135 1.00 87.81 94 THR A N 1
ATOM 730 C CA . THR A 1 94 ? 2.474 -6.427 -7.977 1.00 87.81 94 THR A CA 1
ATOM 731 C C . THR A 1 94 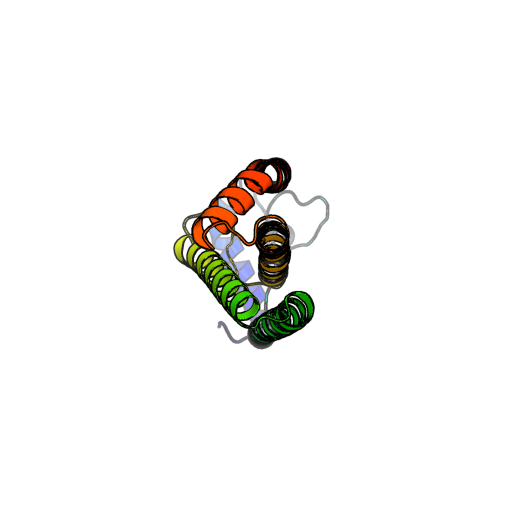? 1.413 -6.006 -6.962 1.00 87.81 94 THR A C 1
ATOM 733 O O . THR A 1 94 ? 1.533 -6.317 -5.783 1.00 87.81 94 THR A O 1
ATOM 736 N N . LEU A 1 95 ? 0.316 -5.394 -7.413 1.00 86.62 95 LEU A N 1
ATOM 737 C CA . LEU A 1 95 ? -0.762 -4.972 -6.517 1.00 86.62 95 LEU A CA 1
ATOM 738 C C . LEU A 1 95 ? -1.504 -6.137 -5.862 1.00 86.62 95 LEU A C 1
ATOM 740 O O . LEU A 1 95 ? -1.838 -6.068 -4.680 1.00 86.62 95 LEU A O 1
ATOM 744 N N . ALA A 1 96 ? -1.761 -7.211 -6.610 1.00 85.31 96 ALA A N 1
ATOM 745 C CA . ALA A 1 96 ? -2.376 -8.413 -6.057 1.00 85.31 96 ALA A CA 1
ATOM 746 C C . ALA A 1 96 ? -1.484 -9.048 -4.979 1.00 85.31 96 ALA A C 1
ATOM 748 O O . ALA A 1 96 ? -1.978 -9.467 -3.933 1.00 85.31 96 ALA A O 1
ATOM 749 N N . HIS A 1 97 ? -0.171 -9.075 -5.216 1.00 88.62 97 HIS A N 1
ATOM 750 C CA . HIS A 1 97 ? 0.815 -9.530 -4.245 1.00 88.62 97 HIS A CA 1
ATOM 751 C C . HIS A 1 97 ? 0.807 -8.667 -2.972 1.00 88.62 97 HIS A C 1
ATOM 753 O O . HIS A 1 97 ? 0.726 -9.215 -1.873 1.00 88.62 97 HIS A O 1
ATOM 759 N N . ASP A 1 98 ? 0.807 -7.340 -3.097 1.00 88.25 98 ASP A N 1
ATOM 760 C CA . ASP A 1 98 ? 0.816 -6.428 -1.945 1.00 88.25 98 ASP A CA 1
ATOM 761 C C . ASP A 1 98 ? -0.462 -6.538 -1.105 1.00 88.25 98 ASP A C 1
ATOM 763 O O . ASP A 1 98 ? -0.407 -6.591 0.128 1.00 88.25 98 ASP A O 1
ATOM 767 N N . ALA A 1 99 ? -1.619 -6.647 -1.764 1.00 84.25 99 ALA A N 1
ATOM 768 C CA . ALA A 1 99 ? -2.890 -6.891 -1.090 1.00 84.25 99 ALA A CA 1
ATOM 769 C C . ALA A 1 99 ? -2.878 -8.237 -0.344 1.00 84.25 99 ALA A C 1
ATOM 771 O O . ALA A 1 99 ? -3.285 -8.305 0.816 1.00 84.25 99 ALA A O 1
ATOM 772 N N . MET A 1 100 ? -2.360 -9.297 -0.974 1.00 86.62 100 MET A N 1
ATOM 773 C CA . MET A 1 100 ? -2.259 -10.624 -0.362 1.00 86.62 100 MET A CA 1
ATOM 774 C C . MET A 1 100 ? -1.341 -10.621 0.865 1.00 86.62 100 MET A C 1
ATOM 776 O O . MET A 1 100 ? -1.710 -11.189 1.893 1.00 86.62 100 MET A O 1
ATOM 780 N N . ILE A 1 101 ? -0.179 -9.964 0.795 1.00 89.38 101 ILE A N 1
ATOM 781 C CA . ILE A 1 101 ? 0.729 -9.832 1.944 1.00 89.38 101 ILE A CA 1
ATOM 782 C C . ILE A 1 101 ? 0.059 -9.058 3.076 1.00 89.38 101 ILE A C 1
ATOM 784 O O . ILE A 1 101 ? 0.119 -9.497 4.223 1.00 89.38 101 ILE A O 1
ATOM 788 N N . THR A 1 102 ? -0.619 -7.953 2.766 1.00 86.25 102 THR A N 1
ATOM 789 C CA . THR A 1 102 ? -1.293 -7.128 3.778 1.00 86.25 102 THR A CA 1
ATOM 790 C C . THR A 1 102 ? -2.343 -7.937 4.542 1.00 86.25 102 THR A C 1
ATOM 792 O O . THR A 1 102 ? -2.326 -7.970 5.771 1.00 86.25 102 THR A O 1
ATOM 795 N N . VAL A 1 103 ? -3.205 -8.667 3.825 1.00 85.12 103 VAL A N 1
ATOM 796 C CA . VAL A 1 103 ? -4.216 -9.546 4.439 1.00 85.12 103 VAL A CA 1
ATOM 797 C C . VAL A 1 103 ? -3.560 -10.679 5.234 1.00 85.12 103 VAL A C 1
ATOM 799 O O . VAL A 1 103 ? -4.006 -10.996 6.335 1.00 85.12 103 VAL A O 1
ATOM 802 N N . SER A 1 104 ? -2.482 -11.269 4.711 1.00 86.88 104 SER A N 1
ATOM 803 C CA . SER A 1 104 ? -1.768 -12.363 5.383 1.00 86.88 104 SER A CA 1
ATOM 804 C C . SER A 1 104 ? -1.161 -11.918 6.712 1.00 86.88 104 SER A C 1
ATOM 806 O O . SER A 1 104 ? -1.269 -12.638 7.698 1.00 86.88 104 SER A O 1
ATOM 808 N N . ILE A 1 105 ? -0.565 -10.723 6.768 1.00 87.81 105 ILE A N 1
ATOM 809 C CA . ILE A 1 105 ? -0.013 -10.154 8.004 1.00 87.81 105 ILE A CA 1
ATOM 810 C C . ILE A 1 105 ? -1.135 -9.922 9.022 1.00 87.81 105 ILE A C 1
ATOM 812 O O . ILE A 1 105 ? -1.026 -10.389 10.152 1.00 87.81 105 ILE A O 1
ATOM 816 N N . TYR A 1 106 ? -2.244 -9.293 8.627 1.00 83.75 106 TYR A N 1
ATOM 817 C CA . TYR A 1 106 ? -3.384 -9.090 9.531 1.00 83.75 106 TYR A CA 1
ATOM 818 C C . TYR A 1 106 ? -3.929 -10.411 10.083 1.00 83.75 106 TYR A C 1
ATOM 820 O O . TYR A 1 106 ? -4.186 -10.524 11.278 1.00 83.75 106 TYR A O 1
ATOM 828 N N . SER A 1 107 ? -4.038 -11.436 9.235 1.00 84.31 107 SER A N 1
ATOM 829 C CA . SER A 1 107 ? -4.519 -12.753 9.653 1.00 84.31 107 SER A CA 1
ATOM 830 C C . SER A 1 107 ? -3.535 -13.500 10.555 1.00 84.31 107 SER A C 1
ATOM 832 O O . SER A 1 107 ? -3.978 -14.213 11.450 1.00 84.31 107 SER A O 1
ATOM 834 N N . LEU A 1 108 ? -2.224 -13.394 10.315 1.00 87.12 108 LEU A N 1
ATOM 835 C CA . LEU A 1 108 ? -1.202 -14.109 11.088 1.00 87.12 108 LEU A CA 1
ATOM 836 C C . LEU A 1 108 ? -0.970 -13.492 12.466 1.00 87.12 108 LEU A C 1
ATOM 838 O O . LEU A 1 108 ? -0.690 -14.213 13.418 1.00 87.12 108 LEU A O 1
ATOM 842 N N . PHE A 1 109 ? -1.068 -12.168 12.568 1.00 86.75 109 PHE A N 1
ATOM 843 C CA . PHE A 1 109 ? -0.841 -11.449 13.819 1.00 86.75 109 PHE A CA 1
ATOM 844 C C . PHE A 1 109 ? -2.118 -11.223 14.635 1.00 86.75 109 PHE A C 1
ATOM 846 O O . PHE A 1 109 ? -2.040 -10.679 15.742 1.00 86.75 109 PHE A O 1
ATOM 853 N N . TYR A 1 110 ? -3.276 -11.661 14.130 1.00 81.56 110 TYR A N 1
ATOM 854 C CA . TYR A 1 110 ? -4.543 -11.620 14.853 1.00 81.56 110 TYR A CA 1
ATOM 855 C C . TYR A 1 110 ? -4.415 -12.337 16.208 1.00 81.56 110 TYR A C 1
ATOM 857 O O . TYR A 1 110 ? -4.096 -13.523 16.273 1.00 81.56 110 TYR A O 1
ATOM 865 N N . GLY A 1 111 ? -4.627 -11.598 17.300 1.00 77.44 111 GLY A N 1
ATOM 866 C CA . GLY A 1 111 ? -4.515 -12.103 18.674 1.00 77.44 111 GLY A CA 1
ATOM 867 C C . GLY A 1 111 ? -3.095 -12.165 19.256 1.00 77.44 111 GLY A C 1
ATOM 868 O O . GLY A 1 111 ? -2.951 -12.506 20.427 1.00 77.44 111 GLY A O 1
ATOM 869 N N . ILE A 1 112 ? -2.053 -11.831 18.483 1.00 83.12 112 ILE A N 1
ATOM 870 C CA . ILE A 1 112 ? -0.661 -11.747 18.970 1.00 83.12 112 ILE A CA 1
ATOM 871 C C . ILE A 1 112 ? -0.307 -10.308 19.351 1.00 83.12 112 ILE A C 1
ATOM 873 O O . ILE A 1 112 ? 0.364 -10.070 20.355 1.00 83.12 112 ILE A O 1
ATOM 877 N N . LEU A 1 113 ? -0.719 -9.346 18.526 1.00 83.25 113 LEU A N 1
ATOM 878 C CA . LEU A 1 113 ? -0.415 -7.936 18.745 1.00 83.25 113 LEU A CA 1
ATOM 879 C C . LEU A 1 113 ? -1.345 -7.330 19.811 1.00 83.25 113 LEU A C 1
ATOM 881 O O . LEU A 1 113 ? -2.495 -7.752 19.929 1.00 83.25 113 LEU A O 1
ATOM 885 N N . PRO A 1 114 ? -0.878 -6.328 20.585 1.00 75.12 114 PRO A N 1
ATOM 886 C CA . PRO A 1 114 ? -1.645 -5.721 21.680 1.00 75.12 114 PRO A CA 1
ATOM 887 C C . PRO A 1 114 ? -2.812 -4.836 21.205 1.00 75.12 114 PRO A C 1
ATOM 889 O O . PRO A 1 114 ? -3.434 -4.151 22.013 1.00 75.12 114 PRO A O 1
ATOM 892 N N . PHE A 1 115 ? -3.101 -4.826 19.904 1.00 74.88 115 PHE A N 1
ATOM 893 C CA . PHE A 1 115 ? -4.151 -4.041 19.270 1.00 74.88 115 PHE A CA 1
ATOM 894 C C . PHE A 1 115 ? -5.058 -4.933 18.428 1.00 74.88 115 PHE A C 1
ATOM 896 O O . PHE A 1 115 ? -4.643 -5.967 17.902 1.00 74.88 115 PHE A O 1
ATOM 903 N N . ASN A 1 116 ? -6.317 -4.516 18.316 1.00 69.25 116 ASN A N 1
ATOM 904 C CA . ASN A 1 116 ? -7.342 -5.305 17.661 1.00 69.25 116 ASN A CA 1
ATOM 905 C C . ASN A 1 116 ? -7.188 -5.226 16.134 1.00 69.25 116 ASN A C 1
ATOM 907 O O . ASN A 1 116 ? -7.247 -4.145 15.553 1.00 69.25 116 ASN A O 1
ATOM 911 N N . LEU A 1 117 ? -6.959 -6.372 15.494 1.00 78.50 117 LEU A N 1
ATOM 912 C CA . LEU A 1 117 ? -6.776 -6.498 14.044 1.00 78.50 117 LEU A CA 1
ATOM 913 C C . LEU A 1 117 ? -8.085 -6.920 13.372 1.00 78.50 117 LEU A C 1
ATOM 915 O O . LEU A 1 117 ? -8.146 -7.932 12.671 1.00 78.50 117 LEU A O 1
ATOM 919 N N . GLU A 1 118 ? -9.150 -6.167 13.626 1.00 77.50 118 GLU A N 1
ATOM 920 C CA . GLU A 1 118 ? -10.447 -6.423 13.004 1.00 77.50 118 GLU A CA 1
ATOM 921 C C . GLU A 1 118 ? -10.476 -5.915 11.565 1.00 77.50 118 GLU A C 1
ATOM 923 O O . GLU A 1 118 ? -9.856 -4.912 11.208 1.00 77.50 118 GLU A O 1
ATOM 928 N N . ILE A 1 119 ? -11.222 -6.627 10.724 1.00 78.06 119 ILE A N 1
ATOM 929 C CA . ILE A 1 119 ? -11.515 -6.184 9.363 1.00 78.06 119 ILE A CA 1
ATOM 930 C C . ILE A 1 119 ? -12.708 -5.235 9.454 1.00 78.06 119 ILE A C 1
ATOM 932 O O . ILE A 1 119 ? -13.862 -5.655 9.383 1.00 78.06 119 ILE A O 1
ATOM 936 N N . ASP A 1 120 ? -12.411 -3.954 9.640 1.00 82.00 120 ASP A N 1
ATOM 937 C CA . AS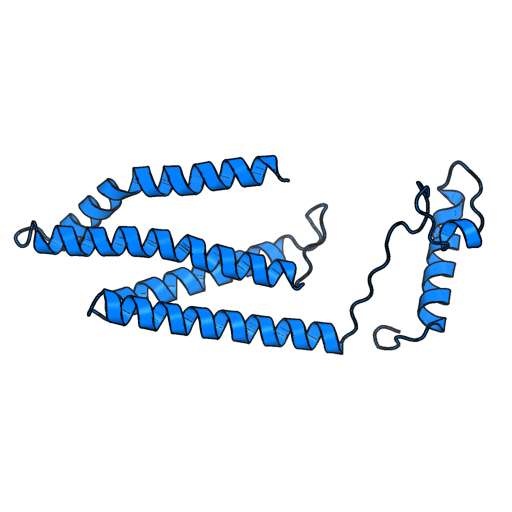P A 1 120 ? -13.383 -2.871 9.736 1.00 82.00 120 ASP A CA 1
ATOM 938 C C . ASP A 1 120 ? -13.273 -1.908 8.535 1.00 82.00 120 ASP A C 1
ATOM 940 O O . ASP A 1 120 ? -12.573 -2.151 7.546 1.00 82.00 120 ASP A O 1
ATOM 944 N N . GLN A 1 121 ? -13.982 -0.781 8.593 1.00 83.25 121 GLN A N 1
ATOM 945 C CA . GLN A 1 121 ? -13.887 0.239 7.550 1.00 83.25 121 GLN A CA 1
ATOM 946 C C . GLN A 1 121 ? -12.488 0.880 7.475 1.00 83.25 121 GLN A C 1
ATOM 948 O O . GLN A 1 121 ? -12.027 1.226 6.382 1.00 83.25 121 GLN A O 1
ATOM 953 N N . SER A 1 122 ? -11.801 1.017 8.611 1.00 84.56 122 SER A N 1
ATOM 954 C CA . SER A 1 122 ? -10.448 1.573 8.699 1.00 84.56 122 SER A CA 1
ATOM 955 C C . SER A 1 122 ? -9.439 0.688 7.966 1.00 84.56 122 SER A C 1
ATOM 957 O O . SER A 1 122 ? -8.605 1.187 7.208 1.00 84.56 122 SER A O 1
ATOM 959 N N . PHE A 1 123 ? -9.573 -0.631 8.100 1.00 83.06 123 PHE A N 1
ATOM 960 C CA . PHE A 1 123 ? -8.782 -1.618 7.372 1.00 83.06 123 PHE A CA 1
ATOM 961 C C . PHE A 1 123 ? -8.924 -1.472 5.852 1.00 83.06 123 PHE A C 1
ATOM 963 O O . PHE A 1 123 ? -7.928 -1.484 5.125 1.00 83.06 123 PHE A O 1
ATOM 970 N N . ILE A 1 124 ? -10.149 -1.273 5.353 1.00 85.44 124 ILE A N 1
ATOM 971 C CA . ILE A 1 124 ? -10.396 -1.068 3.916 1.00 85.44 124 ILE A CA 1
ATOM 972 C C . ILE A 1 124 ? -9.680 0.193 3.424 1.00 85.44 124 ILE A C 1
ATOM 974 O O . ILE A 1 124 ? -9.023 0.170 2.380 1.00 85.44 124 ILE A O 1
ATOM 978 N N . ALA A 1 125 ? -9.781 1.289 4.180 1.00 87.38 125 ALA A N 1
ATOM 979 C CA . ALA A 1 125 ? -9.103 2.538 3.851 1.00 87.38 125 ALA A CA 1
ATOM 980 C C . ALA A 1 125 ? -7.574 2.368 3.835 1.00 87.38 125 ALA A C 1
ATOM 982 O O . ALA A 1 125 ? -6.905 2.868 2.924 1.00 87.38 125 ALA A O 1
ATOM 983 N N . ALA A 1 126 ? -7.023 1.612 4.787 1.00 86.75 126 ALA A N 1
ATOM 984 C CA . ALA A 1 126 ? -5.600 1.300 4.844 1.00 86.75 126 ALA A CA 1
ATOM 985 C C . ALA A 1 126 ? -5.138 0.495 3.618 1.00 86.75 126 ALA A C 1
ATOM 987 O O . ALA A 1 126 ? -4.168 0.886 2.970 1.00 86.75 126 ALA A O 1
ATOM 988 N N . ILE A 1 127 ? -5.859 -0.566 3.229 1.00 85.56 127 ILE A N 1
ATOM 989 C CA . ILE A 1 127 ? -5.533 -1.348 2.023 1.00 85.56 127 ILE A CA 1
ATOM 990 C C . ILE A 1 127 ? -5.571 -0.479 0.768 1.00 85.56 127 ILE A C 1
ATOM 992 O O . ILE A 1 127 ? -4.649 -0.536 -0.047 1.00 85.56 127 ILE A O 1
ATOM 996 N N . LEU A 1 128 ? -6.612 0.339 0.598 1.00 86.31 128 LEU A N 1
ATOM 997 C CA . LEU A 1 128 ? -6.728 1.194 -0.582 1.00 86.31 128 LEU A CA 1
ATOM 998 C C . LEU A 1 128 ? -5.582 2.217 -0.650 1.00 86.31 128 LEU A C 1
ATOM 1000 O O . LEU A 1 128 ? -5.064 2.499 -1.731 1.00 86.31 128 LEU A O 1
ATOM 1004 N N . THR A 1 129 ? -5.143 2.711 0.509 1.00 88.44 129 THR A N 1
ATOM 1005 C CA . THR A 1 129 ? -3.983 3.602 0.628 1.00 88.44 129 THR A CA 1
ATOM 1006 C C . THR A 1 129 ? -2.687 2.888 0.251 1.00 88.44 129 THR A C 1
ATOM 1008 O O . THR A 1 129 ? -1.907 3.430 -0.530 1.00 88.44 129 THR A O 1
ATOM 1011 N N . ILE A 1 130 ? -2.471 1.657 0.727 1.00 87.56 130 ILE A N 1
ATOM 1012 C CA . ILE A 1 130 ? -1.300 0.840 0.368 1.00 87.56 130 ILE A CA 1
ATOM 1013 C C . ILE A 1 130 ? -1.260 0.593 -1.143 1.00 87.56 130 ILE A C 1
ATOM 1015 O O . ILE A 1 130 ? -0.220 0.788 -1.767 1.00 87.56 130 ILE A O 1
ATOM 1019 N N . ILE A 1 131 ? -2.396 0.237 -1.750 1.00 87.62 131 ILE A N 1
ATOM 1020 C CA . ILE A 1 131 ? -2.520 0.047 -3.203 1.00 87.62 131 ILE A CA 1
ATOM 1021 C C . ILE A 1 131 ? -2.159 1.338 -3.952 1.00 87.62 131 ILE A C 1
ATOM 1023 O O . ILE A 1 131 ? -1.370 1.305 -4.898 1.00 87.62 131 ILE A O 1
ATOM 1027 N N . GLY A 1 132 ? -2.707 2.482 -3.527 1.00 86.81 132 GLY A N 1
ATOM 1028 C CA . GLY A 1 132 ? -2.431 3.785 -4.137 1.00 86.81 132 GLY A CA 1
ATOM 1029 C C . GLY A 1 132 ? -0.968 4.217 -4.005 1.00 86.81 132 GLY A C 1
ATOM 1030 O O . GLY A 1 132 ? -0.393 4.779 -4.938 1.00 86.81 132 GLY A O 1
ATOM 1031 N N . TYR A 1 133 ? -0.346 3.911 -2.871 1.00 87.31 133 TYR A N 1
ATOM 1032 C CA . TYR A 1 133 ? 1.055 4.219 -2.623 1.00 87.31 133 TYR A CA 1
ATOM 1033 C C . TYR A 1 133 ? 1.994 3.303 -3.430 1.00 87.31 133 TYR A C 1
ATOM 1035 O O . TYR A 1 133 ? 2.874 3.791 -4.139 1.00 87.31 133 TYR A O 1
ATOM 1043 N N . SER A 1 134 ? 1.755 1.988 -3.417 1.00 88.19 134 SER A N 1
ATOM 1044 C CA . SER A 1 134 ? 2.555 1.000 -4.158 1.00 88.19 134 SER A CA 1
ATOM 1045 C C . SER A 1 134 ? 2.532 1.239 -5.673 1.00 88.19 134 SER A C 1
ATOM 1047 O O . SER A 1 134 ? 3.560 1.155 -6.363 1.00 88.19 134 SER A O 1
ATOM 1049 N N . ILE A 1 135 ? 1.369 1.615 -6.222 1.00 87.88 135 ILE A N 1
ATOM 1050 C CA . ILE A 1 135 ? 1.267 1.853 -7.662 1.00 87.88 135 ILE A CA 1
ATOM 1051 C C . ILE A 1 135 ? 2.020 3.104 -8.111 1.00 87.88 135 ILE A C 1
ATOM 1053 O O . ILE A 1 135 ? 2.567 3.113 -9.217 1.00 87.88 135 ILE A O 1
ATOM 1057 N N . ASN A 1 136 ? 2.091 4.140 -7.272 1.00 87.38 136 ASN A N 1
ATOM 1058 C CA . ASN A 1 136 ? 2.839 5.356 -7.580 1.00 87.38 136 ASN A CA 1
ATOM 1059 C C . ASN A 1 136 ? 4.321 5.042 -7.838 1.00 87.38 136 ASN A C 1
ATOM 1061 O O . ASN A 1 136 ? 4.878 5.457 -8.859 1.00 87.38 136 ASN A O 1
ATOM 1065 N N . ASP A 1 137 ? 4.931 4.224 -6.983 1.00 88.19 137 ASP A N 1
ATOM 1066 C CA . ASP A 1 137 ? 6.326 3.812 -7.142 1.00 88.19 137 ASP A CA 1
ATOM 1067 C C . ASP A 1 137 ? 6.524 2.936 -8.388 1.00 88.19 137 ASP A C 1
ATOM 1069 O O . ASP A 1 137 ? 7.447 3.163 -9.180 1.00 88.19 137 ASP A O 1
ATOM 1073 N N . THR A 1 138 ? 5.606 1.997 -8.634 1.00 89.44 138 THR A N 1
ATOM 1074 C CA . THR A 1 138 ? 5.623 1.140 -9.830 1.00 89.44 138 THR A CA 1
ATOM 1075 C C . THR A 1 138 ? 5.564 1.963 -11.123 1.00 89.44 138 THR A C 1
ATOM 1077 O O . THR A 1 138 ? 6.312 1.706 -12.071 1.00 89.44 138 THR A O 1
ATOM 1080 N N . VAL A 1 139 ? 4.718 2.998 -11.169 1.00 89.50 139 VAL A N 1
ATOM 1081 C CA . VAL A 1 139 ? 4.576 3.885 -12.334 1.00 89.50 139 VAL A CA 1
ATOM 1082 C C . VAL A 1 139 ? 5.857 4.675 -12.593 1.00 89.50 139 VAL A C 1
ATOM 1084 O O . VAL A 1 139 ? 6.254 4.788 -13.753 1.00 89.50 139 VAL A O 1
ATOM 1087 N N . ILE A 1 140 ? 6.529 5.180 -11.552 1.00 91.06 140 ILE A N 1
ATOM 1088 C CA . ILE A 1 140 ? 7.803 5.907 -11.692 1.00 91.06 140 ILE A CA 1
ATOM 1089 C C . ILE A 1 140 ? 8.878 5.002 -12.305 1.00 91.06 140 ILE A C 1
ATOM 1091 O O . ILE A 1 140 ? 9.578 5.415 -13.235 1.00 91.06 140 ILE A O 1
ATOM 1095 N N . ILE A 1 141 ? 8.987 3.759 -11.827 1.00 91.69 141 ILE A N 1
ATOM 1096 C CA . ILE A 1 141 ? 9.944 2.778 -12.356 1.00 91.69 141 ILE A CA 1
ATOM 1097 C C . ILE A 1 141 ? 9.613 2.454 -13.816 1.00 91.69 141 ILE A C 1
ATOM 1099 O O . ILE A 1 141 ? 10.495 2.487 -14.677 1.00 91.69 141 ILE A O 1
ATOM 1103 N N . PHE A 1 142 ? 8.345 2.187 -14.133 1.00 91.44 142 PHE A N 1
ATOM 1104 C CA . PHE A 1 142 ? 7.929 1.876 -15.501 1.00 91.44 142 PHE A CA 1
ATOM 1105 C C . PHE A 1 142 ? 8.174 3.035 -16.467 1.00 91.44 142 PHE A C 1
ATOM 1107 O O . PHE A 1 142 ? 8.583 2.806 -17.609 1.00 91.44 142 PHE A O 1
ATOM 1114 N N . ASP A 1 143 ? 7.930 4.275 -16.040 1.00 91.62 143 ASP A N 1
ATOM 1115 C CA . ASP A 1 143 ? 8.165 5.464 -16.862 1.00 91.62 143 ASP A CA 1
ATOM 1116 C C . ASP A 1 143 ? 9.657 5.600 -17.180 1.00 91.62 143 ASP A C 1
ATOM 1118 O O . ASP A 1 143 ? 10.029 5.731 -18.348 1.00 91.62 143 ASP A O 1
ATOM 1122 N N . ARG A 1 144 ? 10.521 5.401 -16.176 1.00 94.38 144 ARG A N 1
ATOM 1123 C CA . ARG A 1 144 ? 11.976 5.409 -16.355 1.00 94.38 144 ARG A CA 1
ATOM 1124 C C . ARG A 1 144 ? 12.471 4.281 -17.263 1.00 94.38 144 ARG A C 1
ATOM 1126 O O . ARG A 1 144 ? 13.330 4.522 -18.109 1.00 94.38 144 ARG A O 1
ATOM 1133 N N . ILE A 1 145 ? 11.921 3.069 -17.140 1.00 92.75 145 ILE A N 1
ATOM 1134 C CA . ILE A 1 145 ? 12.236 1.950 -18.047 1.00 92.75 145 ILE A CA 1
ATOM 1135 C C . ILE A 1 145 ? 11.898 2.340 -19.488 1.00 92.75 145 ILE A C 1
ATOM 1137 O O . ILE A 1 145 ? 12.710 2.138 -20.393 1.00 92.75 145 ILE A O 1
ATOM 1141 N N . ARG A 1 146 ? 10.716 2.923 -19.717 1.00 91.50 146 ARG A N 1
ATOM 1142 C CA . ARG A 1 146 ? 10.295 3.358 -21.053 1.00 91.50 146 ARG A CA 1
ATOM 1143 C C . ARG A 1 146 ? 11.215 4.444 -21.606 1.00 91.50 146 ARG A C 1
ATOM 1145 O O . ARG A 1 146 ? 11.610 4.365 -22.767 1.00 91.50 146 ARG A O 1
ATOM 1152 N N . GLU A 1 147 ? 11.555 5.428 -20.783 1.00 93.19 147 GLU A N 1
ATOM 1153 C CA . GLU A 1 147 ? 12.472 6.511 -21.133 1.00 93.19 147 GLU A CA 1
ATOM 1154 C C . GLU A 1 147 ? 13.838 5.959 -21.558 1.00 93.19 147 GLU A C 1
ATOM 1156 O O . GLU A 1 147 ? 14.336 6.303 -22.627 1.00 93.19 147 GLU A O 1
ATOM 1161 N N . TYR A 1 148 ? 14.418 5.034 -20.789 1.00 94.31 148 TYR A N 1
ATOM 1162 C CA . TYR A 1 148 ? 15.739 4.467 -21.080 1.00 94.31 148 TYR A CA 1
ATOM 1163 C C . TYR A 1 148 ? 15.749 3.589 -22.330 1.00 94.31 148 TYR A C 1
ATOM 1165 O O . TYR A 1 148 ? 16.713 3.624 -23.091 1.00 94.31 148 TYR A O 1
ATOM 1173 N N . VAL A 1 149 ? 14.665 2.854 -22.591 1.00 92.19 149 VAL A N 1
ATOM 1174 C CA . VAL A 1 149 ? 14.495 2.116 -23.853 1.00 92.19 149 VAL A CA 1
ATOM 1175 C C . VAL A 1 149 ? 14.439 3.066 -25.055 1.00 92.19 149 VAL A C 1
ATOM 1177 O O . VAL A 1 149 ? 14.956 2.724 -26.115 1.00 92.19 149 VAL A O 1
ATOM 1180 N N . GLY A 1 150 ? 13.852 4.257 -24.896 1.00 91.44 150 GLY A N 1
ATOM 1181 C CA . GLY A 1 150 ? 13.824 5.291 -25.933 1.00 91.44 150 GLY A CA 1
ATOM 1182 C C . GLY A 1 150 ? 15.166 6.006 -26.132 1.00 91.44 150 GLY A C 1
ATOM 1183 O O . GLY A 1 150 ? 15.589 6.194 -27.269 1.00 91.44 150 GLY A O 1
ATOM 1184 N N . LEU A 1 151 ? 15.848 6.378 -25.044 1.00 94.50 151 LEU A N 1
ATOM 1185 C CA . LEU A 1 151 ? 17.133 7.092 -25.076 1.00 94.50 151 LEU A CA 1
ATOM 1186 C C . LEU A 1 151 ? 18.302 6.199 -25.509 1.00 94.50 151 LEU A C 1
ATOM 1188 O O . LEU A 1 151 ? 19.218 6.656 -26.191 1.00 94.50 151 LEU A O 1
ATOM 1192 N N . TYR A 1 152 ? 18.275 4.921 -25.127 1.00 93.81 152 TYR A N 1
ATOM 1193 C CA . TYR A 1 152 ? 19.350 3.964 -25.384 1.00 93.81 152 TYR A CA 1
ATOM 1194 C C . TYR A 1 152 ? 18.838 2.722 -26.132 1.00 93.81 152 TYR A C 1
ATOM 1196 O O . TYR A 1 152 ? 18.917 1.603 -25.613 1.00 93.81 152 TYR A O 1
ATOM 1204 N N . PRO A 1 153 ? 18.369 2.871 -27.386 1.00 91.56 153 PRO A N 1
ATOM 1205 C CA . PRO A 1 153 ? 17.768 1.773 -28.147 1.00 91.56 153 PRO A CA 1
ATOM 1206 C C . PRO A 1 153 ? 18.771 0.673 -28.532 1.00 91.56 153 PRO A C 1
ATOM 1208 O O . PRO A 1 153 ? 18.368 -0.433 -28.871 1.00 91.56 153 PRO A O 1
ATOM 1211 N N . LYS A 1 154 ? 20.081 0.963 -28.482 1.00 93.56 154 LYS A N 1
ATOM 1212 C CA . LYS A 1 154 ? 21.157 -0.007 -28.762 1.00 93.56 154 LYS A CA 1
ATOM 1213 C C . LYS A 1 154 ? 21.515 -0.894 -27.562 1.00 93.56 154 LYS A C 1
ATOM 1215 O O . LYS A 1 154 ? 22.256 -1.856 -27.735 1.00 93.56 154 LYS A O 1
ATOM 1220 N N . ARG A 1 155 ? 21.057 -0.552 -26.352 1.00 92.94 155 ARG A N 1
ATOM 1221 C CA . ARG A 1 155 ? 21.296 -1.356 -25.144 1.00 92.94 155 ARG A CA 1
ATOM 1222 C C . ARG A 1 155 ? 20.312 -2.519 -25.075 1.00 92.94 155 ARG A C 1
ATOM 1224 O O . ARG A 1 155 ? 19.192 -2.424 -25.578 1.00 92.94 155 ARG A O 1
ATOM 1231 N N . GLY A 1 156 ? 20.712 -3.602 -24.409 1.00 93.94 156 GLY A N 1
ATOM 1232 C CA . GLY A 1 156 ? 19.804 -4.701 -24.114 1.00 93.94 156 GLY A CA 1
ATOM 1233 C C . GLY A 1 156 ? 18.637 -4.228 -23.244 1.00 93.94 156 GLY A C 1
ATOM 1234 O O . GLY A 1 156 ? 18.787 -3.356 -22.388 1.00 93.94 156 GLY A O 1
ATOM 1235 N N . PHE A 1 157 ? 17.457 -4.826 -23.427 1.00 89.81 157 PHE A N 1
ATOM 1236 C CA . PHE A 1 157 ? 16.274 -4.470 -22.632 1.00 89.81 157 PHE A CA 1
ATOM 1237 C C . PHE A 1 157 ? 16.516 -4.646 -21.122 1.00 89.81 157 PHE A C 1
ATOM 1239 O O . PHE A 1 157 ? 16.105 -3.801 -20.332 1.00 89.81 157 PHE A O 1
ATOM 1246 N N . LYS A 1 158 ? 17.256 -5.694 -20.729 1.00 94.38 158 LYS A N 1
ATOM 1247 C CA . LYS A 1 158 ? 17.651 -5.938 -19.333 1.00 94.38 158 LYS A CA 1
ATOM 1248 C C . LYS A 1 158 ? 18.571 -4.846 -18.782 1.00 94.38 158 LYS A C 1
ATOM 1250 O O . LYS A 1 158 ? 18.361 -4.404 -17.658 1.00 94.38 158 LYS A O 1
ATOM 1255 N N . ASP A 1 159 ? 19.531 -4.376 -19.577 1.00 95.38 159 ASP A N 1
ATOM 1256 C CA . ASP A 1 159 ? 20.452 -3.311 -19.162 1.00 95.38 159 ASP A CA 1
ATOM 1257 C C . ASP A 1 159 ? 19.699 -1.999 -18.941 1.00 95.38 159 ASP A C 1
ATOM 1259 O O . ASP A 1 159 ? 19.932 -1.298 -17.957 1.00 95.38 159 ASP A O 1
ATOM 1263 N N . ASN A 1 160 ? 18.742 -1.701 -19.826 1.00 95.06 160 ASN A N 1
ATOM 1264 C CA . ASN A 1 160 ? 17.872 -0.539 -19.690 1.00 95.06 160 ASN A CA 1
ATOM 1265 C C . ASN A 1 160 ? 16.983 -0.631 -18.444 1.00 95.06 160 ASN A C 1
ATOM 1267 O O . ASN A 1 160 ? 16.840 0.371 -17.747 1.00 95.06 160 ASN A O 1
ATOM 1271 N N . ILE A 1 161 ? 16.441 -1.812 -18.119 1.00 93.44 161 ILE A N 1
ATOM 1272 C CA . ILE A 1 161 ? 15.688 -2.019 -16.872 1.00 93.44 161 ILE A CA 1
ATOM 1273 C C . ILE A 1 161 ? 16.583 -1.808 -15.651 1.00 93.44 161 ILE A C 1
ATOM 1275 O O . ILE A 1 161 ? 16.223 -1.040 -14.765 1.00 93.44 161 ILE A O 1
ATOM 1279 N N . ASN A 1 162 ? 17.749 -2.453 -15.604 1.00 96.19 162 ASN A N 1
ATOM 1280 C CA . ASN A 1 162 ? 18.651 -2.355 -14.458 1.00 96.19 162 ASN A CA 1
ATOM 1281 C C . ASN A 1 162 ? 19.105 -0.907 -14.221 1.00 96.19 162 ASN A C 1
ATOM 1283 O O . ASN A 1 162 ? 19.089 -0.412 -13.096 1.00 96.19 162 ASN A O 1
ATOM 1287 N N . ALA A 1 163 ? 19.463 -0.195 -15.290 1.00 95.69 163 ALA A N 1
ATOM 1288 C CA . ALA A 1 163 ? 19.837 1.209 -15.201 1.00 95.69 163 ALA A CA 1
ATOM 1289 C C . ALA A 1 163 ? 18.654 2.089 -14.755 1.00 95.69 163 ALA A C 1
ATOM 1291 O O . ALA A 1 163 ? 18.838 2.977 -13.923 1.00 95.69 163 ALA A O 1
ATOM 1292 N N . ALA A 1 164 ? 17.441 1.818 -15.251 1.00 94.50 164 ALA A N 1
ATOM 1293 C CA . ALA A 1 164 ? 16.240 2.540 -14.850 1.00 94.50 164 ALA A CA 1
ATOM 1294 C C . ALA A 1 164 ? 15.941 2.364 -13.355 1.00 94.50 164 ALA A C 1
ATOM 1296 O O . ALA A 1 164 ? 15.823 3.365 -12.651 1.00 94.50 164 ALA A O 1
ATOM 1297 N N . VAL A 1 165 ? 15.909 1.120 -12.865 1.00 94.56 165 VAL A N 1
ATOM 1298 C CA . VAL A 1 165 ? 15.661 0.795 -11.450 1.00 94.56 165 VAL A CA 1
ATOM 1299 C C . VAL A 1 165 ? 16.692 1.467 -10.543 1.00 94.56 165 VAL A C 1
ATOM 1301 O O . VAL A 1 165 ? 16.313 2.138 -9.584 1.00 94.56 165 VAL A O 1
ATOM 1304 N N . ASN A 1 166 ? 17.982 1.373 -10.879 1.00 96.25 166 ASN A N 1
ATOM 1305 C CA . ASN A 1 166 ? 19.041 2.017 -10.099 1.00 96.25 166 ASN A CA 1
ATOM 1306 C C . ASN A 1 166 ? 18.890 3.545 -10.056 1.00 96.25 166 ASN A C 1
ATOM 1308 O O . ASN A 1 166 ? 19.102 4.154 -9.010 1.00 96.25 166 ASN A O 1
ATOM 1312 N N . SER A 1 167 ? 18.476 4.173 -11.161 1.00 95.88 167 SER A N 1
ATOM 1313 C CA . SER A 1 167 ? 18.276 5.628 -11.212 1.00 95.88 167 SER A CA 1
ATOM 1314 C C . SER A 1 167 ? 17.075 6.118 -10.390 1.00 95.88 167 SER A C 1
ATOM 1316 O O . SER A 1 167 ? 17.054 7.273 -9.965 1.00 95.88 167 SER A O 1
ATOM 1318 N N . THR A 1 168 ? 16.079 5.261 -10.147 1.00 95.75 168 THR A N 1
ATOM 1319 C CA . THR A 1 168 ? 14.875 5.602 -9.370 1.00 95.75 168 THR A CA 1
ATOM 1320 C C . THR A 1 168 ? 14.950 5.174 -7.910 1.00 95.75 168 THR A C 1
ATOM 1322 O O . THR A 1 168 ? 14.217 5.728 -7.094 1.00 95.75 168 THR A O 1
ATOM 1325 N N . LEU A 1 169 ? 15.849 4.251 -7.558 1.00 93.62 169 LEU A N 1
ATOM 1326 C CA . LEU A 1 169 ? 15.922 3.638 -6.230 1.00 93.62 169 LEU A CA 1
ATOM 1327 C C . LEU A 1 169 ? 16.036 4.664 -5.097 1.00 93.62 169 LEU A C 1
ATOM 1329 O O . LEU A 1 169 ? 15.311 4.570 -4.111 1.00 93.62 169 LEU A O 1
ATOM 1333 N N . GLY A 1 170 ? 16.901 5.672 -5.254 1.00 95.38 170 GLY A N 1
ATOM 1334 C CA . GLY A 1 170 ? 17.079 6.715 -4.240 1.00 95.38 170 GLY A CA 1
ATOM 1335 C C . GLY A 1 170 ? 15.790 7.489 -3.957 1.00 95.38 170 GLY A C 1
ATOM 1336 O O . GLY A 1 170 ? 15.480 7.765 -2.803 1.00 95.38 170 GLY A O 1
ATOM 1337 N N . ARG A 1 171 ? 14.991 7.771 -4.994 1.00 92.12 171 ARG A N 1
ATOM 1338 C CA . ARG A 1 171 ? 13.688 8.430 -4.840 1.00 92.12 171 ARG A CA 1
ATOM 1339 C C . ARG A 1 171 ? 12.693 7.520 -4.126 1.00 92.12 171 ARG A C 1
ATOM 1341 O O . ARG A 1 171 ? 12.103 7.953 -3.146 1.00 92.12 171 ARG A O 1
ATOM 1348 N N . THR A 1 172 ? 12.546 6.277 -4.586 1.00 91.56 172 THR A N 1
ATOM 1349 C CA . THR A 1 172 ? 11.642 5.281 -3.984 1.00 91.56 172 THR A CA 1
ATOM 1350 C C . THR A 1 172 ? 11.950 5.069 -2.503 1.00 91.56 172 THR A C 1
ATOM 1352 O O . THR A 1 172 ? 11.046 5.066 -1.668 1.00 91.56 172 THR A O 1
ATOM 1355 N N . PHE A 1 173 ? 13.235 4.966 -2.156 1.00 93.25 173 PHE A N 1
ATOM 1356 C CA . PHE A 1 173 ? 13.671 4.835 -0.771 1.00 93.25 173 PHE A CA 1
ATOM 1357 C C . PHE A 1 173 ? 13.354 6.084 0.055 1.00 93.25 173 PHE A C 1
ATOM 1359 O O . PHE A 1 173 ? 12.859 5.962 1.169 1.00 93.25 173 PHE A O 1
ATOM 1366 N N . MET A 1 174 ? 13.592 7.284 -0.482 1.00 93.06 174 MET A N 1
ATOM 1367 C CA . MET A 1 174 ? 13.278 8.530 0.220 1.00 93.06 174 MET A CA 1
ATOM 1368 C C . MET A 1 174 ? 11.779 8.692 0.475 1.00 93.06 174 MET A C 1
ATOM 1370 O O . MET A 1 174 ? 11.402 9.029 1.591 1.00 93.06 174 MET A O 1
ATOM 1374 N N . THR A 1 175 ? 10.922 8.443 -0.516 1.00 91.06 175 THR A N 1
ATOM 1375 C CA . THR A 1 175 ? 9.465 8.582 -0.351 1.00 91.06 175 THR A CA 1
ATOM 1376 C C . THR A 1 175 ? 8.919 7.551 0.640 1.00 91.06 175 THR A C 1
ATOM 1378 O O . THR A 1 175 ? 8.156 7.901 1.543 1.00 91.06 175 THR A O 1
ATOM 1381 N N . SER A 1 176 ? 9.360 6.294 0.532 1.00 90.38 176 SER A N 1
ATOM 1382 C CA . SER A 1 176 ? 8.921 5.230 1.444 1.00 90.38 176 SER A CA 1
ATOM 1383 C C . SER A 1 176 ? 9.474 5.425 2.850 1.00 90.38 176 SER A C 1
ATOM 1385 O O . SER A 1 176 ? 8.747 5.266 3.825 1.00 90.38 176 SER A O 1
ATOM 1387 N N . GLY A 1 177 ? 10.731 5.851 2.964 1.00 92.31 177 GLY A N 1
ATOM 1388 C CA . GLY A 1 177 ? 11.381 6.140 4.236 1.00 92.31 177 GLY A CA 1
ATOM 1389 C C . GLY A 1 177 ? 10.732 7.300 4.985 1.00 92.31 177 GLY A C 1
ATOM 1390 O O . GLY A 1 177 ? 10.481 7.177 6.179 1.00 92.31 177 GLY A O 1
ATOM 1391 N N . THR A 1 178 ? 10.402 8.408 4.315 1.00 93.00 178 THR A N 1
ATOM 1392 C CA . THR A 1 178 ? 9.733 9.539 4.983 1.00 93.00 178 THR A CA 1
ATOM 1393 C C . THR A 1 178 ? 8.324 9.175 5.432 1.00 93.00 178 THR A C 1
ATOM 1395 O O . THR A 1 178 ? 7.943 9.512 6.550 1.00 93.00 178 THR A O 1
ATOM 1398 N N . THR A 1 179 ? 7.580 8.427 4.614 1.00 90.31 179 THR A N 1
ATOM 1399 C CA . THR A 1 179 ? 6.248 7.932 4.986 1.00 90.31 179 THR A CA 1
ATOM 1400 C C . THR A 1 179 ? 6.336 6.984 6.183 1.00 90.31 179 THR A C 1
ATOM 1402 O O . THR A 1 179 ? 5.569 7.117 7.132 1.00 90.31 179 THR A O 1
ATOM 1405 N N . PHE A 1 180 ? 7.321 6.085 6.198 1.00 91.56 180 PHE A N 1
ATOM 1406 C CA . PHE A 1 180 ? 7.575 5.186 7.323 1.00 91.56 180 PHE A CA 1
ATOM 1407 C C . PHE A 1 180 ? 7.909 5.937 8.622 1.00 91.56 180 PHE A C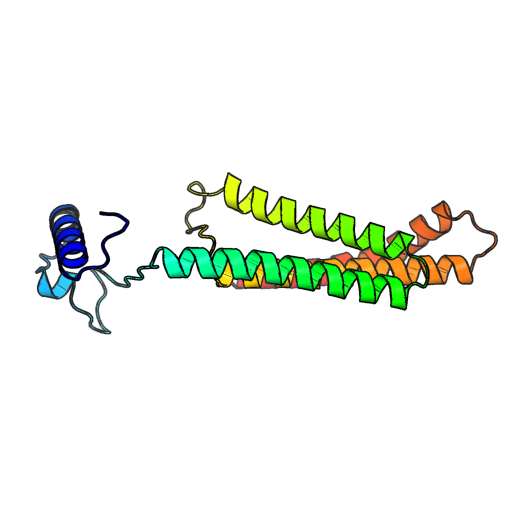 1
ATOM 1409 O O . PHE A 1 180 ? 7.360 5.609 9.670 1.00 91.56 180 PHE A O 1
ATOM 1416 N N . VAL A 1 181 ? 8.747 6.980 8.560 1.00 94.50 181 VAL A N 1
ATOM 1417 C CA . VAL A 1 181 ? 9.067 7.828 9.725 1.00 94.50 181 VAL A CA 1
ATOM 1418 C C . VAL A 1 181 ? 7.816 8.511 10.282 1.00 94.50 181 VAL A C 1
ATOM 1420 O O . VAL A 1 181 ? 7.649 8.571 11.496 1.00 94.50 181 VAL A O 1
ATOM 1423 N N . VAL A 1 182 ? 6.920 8.996 9.415 1.00 92.69 182 VAL A N 1
ATOM 1424 C CA . VAL A 1 182 ? 5.647 9.593 9.851 1.00 92.69 182 VAL A CA 1
ATOM 1425 C C . VAL A 1 182 ? 4.766 8.553 10.541 1.00 92.69 182 VAL A C 1
ATOM 1427 O O . VAL A 1 182 ? 4.245 8.833 11.616 1.00 92.69 182 VAL A O 1
ATOM 1430 N N . LEU A 1 183 ? 4.636 7.349 9.976 1.00 90.75 183 LEU A N 1
ATOM 1431 C CA . LEU A 1 183 ? 3.852 6.272 10.590 1.00 90.75 183 LEU A CA 1
ATOM 1432 C C . LEU A 1 183 ? 4.395 5.891 11.974 1.00 90.75 183 LEU A C 1
ATOM 1434 O O . LEU A 1 183 ? 3.611 5.776 12.908 1.00 90.75 183 LEU A O 1
ATOM 1438 N N . LEU A 1 184 ? 5.718 5.790 12.139 1.00 90.50 184 LEU A N 1
ATOM 1439 C CA . LEU A 1 184 ? 6.346 5.533 13.443 1.00 90.50 184 LEU A CA 1
ATOM 1440 C C . LEU A 1 184 ? 6.119 6.635 14.485 1.00 90.50 184 LEU A C 1
ATOM 1442 O O . LEU A 1 184 ? 6.314 6.388 15.666 1.00 90.50 184 LEU A O 1
ATOM 1446 N N . SER A 1 185 ? 5.795 7.858 14.065 1.00 94.1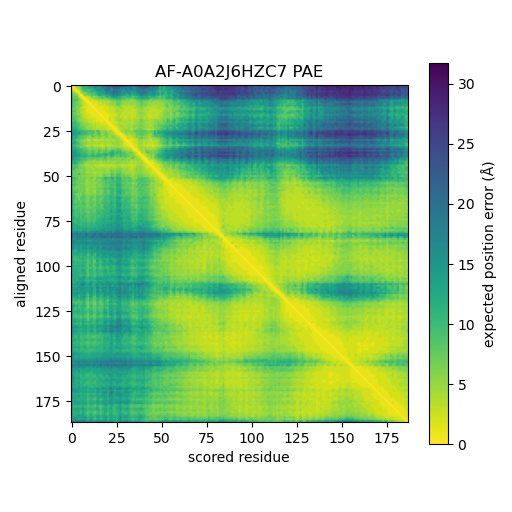2 185 SER A N 1
ATOM 1447 C CA . SER A 1 185 ? 5.523 8.960 14.991 1.00 94.12 185 SER A CA 1
ATOM 1448 C C . SER A 1 185 ? 4.052 9.045 15.402 1.00 94.12 185 SER A C 1
ATOM 1450 O O . SER A 1 185 ? 3.754 9.710 16.393 1.00 94.12 185 SER A O 1
ATOM 1452 N N . VAL A 1 186 ? 3.141 8.486 14.602 1.00 89.12 186 VAL A N 1
ATOM 1453 C CA . VAL A 1 186 ? 1.687 8.543 14.834 1.00 89.12 186 VAL A CA 1
ATOM 1454 C C . VAL A 1 186 ? 1.208 7.382 15.711 1.00 89.12 186 VAL A C 1
ATOM 1456 O O . VAL A 1 186 ? 0.218 7.545 16.423 1.00 89.12 186 VAL A O 1
ATOM 1459 N N . PHE A 1 187 ? 1.902 6.244 15.660 1.00 77.56 187 PHE A N 1
ATOM 1460 C CA . PHE A 1 187 ? 1.648 5.052 16.474 1.00 77.56 187 PHE A CA 1
ATOM 1461 C C . PHE A 1 187 ? 2.654 4.934 17.618 1.00 77.56 187 PHE A C 1
ATOM 1463 O O . PHE A 1 187 ? 2.247 4.446 18.695 1.00 77.56 187 PHE A O 1
#

Foldseek 3Di:
DLQDPDPVVVVVVLVVVCVVCQVVDPDRDDSCLQPPDDPPRPDHCPDDDDDHPVNVVVLVVVLVVVLVVLLVVQLVVQCVVQVDSVLSVVLSVQLVVQLVVLVVVLVVCQPVDPDHSDSGNVSSVVSSVSSVLSSVLSVQLSVQLVVQCVVCVVDDSVVSSVVSCVVCVVVNCVVVVVVVVVVVVVD

Solvent-accessible surface area (backbone atoms only — not comparable to full-atom values): 10929 Å² total; per-residue (Å²): 117,93,89,54,89,48,73,66,50,56,51,53,50,51,53,50,51,46,69,73,45,51,86,78,45,97,58,91,72,51,69,66,64,30,70,43,90,57,98,86,62,87,67,62,62,83,78,87,86,84,82,52,70,72,58,54,51,48,51,53,52,51,43,53,52,52,52,52,50,50,52,52,52,51,33,52,50,37,27,67,74,61,78,38,60,68,60,15,52,52,53,47,51,53,48,53,50,53,52,49,51,53,53,48,50,46,66,71,44,50,87,72,50,101,58,88,65,67,92,49,74,66,48,46,53,51,52,53,48,51,51,58,53,54,48,53,54,51,50,55,43,52,52,38,28,53,49,34,47,68,76,41,69,89,54,54,72,65,57,28,41,54,53,23,47,62,73,42,44,67,54,54,49,50,56,53,49,53,52,49,54,53,51,67,71,76,108

Secondary structure (DSSP, 8-state):
-TT---HHHHHHHHHHHHHHHGGG-SSPPPHHHHH---TT--SS--------HHHHHHHHHHHHHHHHHHHHHHHHHHHHHHS-HHHHHHHHHHHHHHHHHHHHHHHHHTTTSSS-----HHHHHHHHHHHHHHHHHHHHHHHHHHHHHHH-TTS-HHHHHHHHHHHHHHHHHHHHHHHHHHHHHH-

Sequence (187 aa):
MIDDIGVEVDSIVNAKLFNGLKDFYSTPLDYKNFAGDSDEKLIGILSSQMVGPTIADDIKQRAVWAIVIALVVIFIYIAARFRRWQFGVGGLVTLAHDAMITVSIYSLFYGILPFNLEIDQSFIAAILTIIGYSINDTVIIFDRIREYVGLYPKRGFKDNINAAVNSTLGRTFMTSGTTFVVLLSVF

pLDDT: mean 84.57, std 8.03, range [49.78, 96.25]

Mean predicted aligned error: 8.88 Å

Radius of gyration: 24.95 Å; Cα contacts (8 Å, |Δi|>4): 93; chains: 1; bounding box: 53×28×74 Å

Nearest PDB structures (foldseek):
  7rpj-assembly1_A  TM=8.052E-01  e=2.378E-01  Mus musculus
  9b46-assembly1_A  TM=7.342E-01  e=9.340E-01  Mycolicibacterium smegmatis
  7rpk-assembly1_A  TM=7.810E-01  e=1.715E+00  Mus musculus
  7ard-assembly1_Y  TM=5.424E-01  e=2.446E+00  Polytomella sp. Pringsheim 198.80
  6w2y-assembly1_A  TM=3.555E-01  e=8.680E+00  Homo sapiens